Protein AF-A0A2M6Y6A4-F1 (afdb_monomer_lite)

Structure (mmCIF, N/CA/C/O backbone):
data_AF-A0A2M6Y6A4-F1
#
_entry.id   AF-A0A2M6Y6A4-F1
#
loop_
_atom_site.group_PDB
_atom_site.id
_atom_site.type_symbol
_atom_site.label_atom_id
_atom_site.label_alt_id
_atom_site.label_comp_id
_atom_site.label_asym_id
_atom_site.label_entity_id
_atom_site.label_seq_id
_atom_site.pdbx_PDB_ins_code
_atom_site.Cartn_x
_atom_site.Cartn_y
_atom_site.Cartn_z
_atom_site.occupancy
_atom_site.B_iso_or_equiv
_atom_site.auth_seq_id
_atom_site.auth_comp_id
_atom_site.auth_asym_id
_atom_site.auth_atom_id
_atom_site.pdbx_PDB_model_num
ATOM 1 N N . ALA A 1 1 ? 25.634 -27.708 4.429 1.00 62.28 1 ALA A N 1
ATOM 2 C CA . ALA A 1 1 ? 25.127 -28.837 3.617 1.00 62.28 1 ALA A CA 1
ATOM 3 C C . ALA A 1 1 ? 23.958 -28.422 2.715 1.00 62.28 1 ALA A C 1
ATOM 5 O O . ALA A 1 1 ? 24.141 -28.415 1.507 1.00 62.28 1 ALA A O 1
ATOM 6 N N . ALA A 1 2 ? 22.809 -27.994 3.260 1.00 71.75 2 ALA A N 1
ATOM 7 C CA . ALA A 1 2 ? 21.623 -27.633 2.462 1.00 71.75 2 ALA A CA 1
ATOM 8 C C . ALA A 1 2 ? 21.886 -26.564 1.378 1.00 71.75 2 ALA A C 1
ATOM 10 O O . ALA A 1 2 ? 21.541 -26.770 0.220 1.00 71.75 2 ALA A O 1
ATOM 11 N N . GLY A 1 3 ? 22.586 -25.472 1.713 1.00 73.00 3 GLY A N 1
ATOM 12 C CA . GLY A 1 3 ? 22.919 -24.425 0.735 1.00 73.00 3 GLY A CA 1
ATOM 13 C C . GLY A 1 3 ? 23.799 -24.903 -0.431 1.00 73.00 3 GLY A C 1
ATOM 14 O O . GLY A 1 3 ? 23.633 -24.438 -1.552 1.00 73.00 3 GLY A O 1
ATOM 15 N N . PHE A 1 4 ? 24.685 -25.880 -0.199 1.00 80.81 4 PHE A N 1
ATOM 16 C CA . PHE A 1 4 ? 25.521 -26.464 -1.255 1.00 80.81 4 PHE A CA 1
ATOM 17 C C . PHE A 1 4 ? 24.700 -27.346 -2.204 1.00 80.81 4 PHE A C 1
ATOM 19 O O . PHE A 1 4 ? 24.889 -27.274 -3.411 1.00 80.81 4 PHE A O 1
ATOM 26 N N . ILE A 1 5 ? 23.745 -28.120 -1.673 1.00 81.31 5 ILE A N 1
ATOM 27 C CA . ILE A 1 5 ? 22.828 -28.942 -2.480 1.00 81.31 5 ILE A CA 1
ATOM 28 C C . ILE A 1 5 ? 21.935 -28.053 -3.351 1.00 81.31 5 ILE A C 1
ATOM 30 O O . ILE A 1 5 ? 21.757 -28.346 -4.531 1.00 81.31 5 ILE A O 1
ATOM 34 N N . ILE A 1 6 ? 21.414 -26.952 -2.798 1.00 78.88 6 ILE A N 1
ATOM 35 C CA . ILE A 1 6 ? 20.611 -25.985 -3.560 1.00 78.88 6 ILE A CA 1
ATOM 36 C C . ILE A 1 6 ? 21.451 -25.378 -4.683 1.00 78.88 6 ILE A C 1
ATOM 38 O O . ILE A 1 6 ? 21.023 -25.406 -5.833 1.00 78.88 6 ILE A O 1
ATOM 42 N N . LYS A 1 7 ? 22.664 -24.900 -4.376 1.00 80.75 7 LYS A N 1
ATOM 43 C CA . LYS A 1 7 ? 23.569 -24.342 -5.387 1.00 80.75 7 LYS A CA 1
ATOM 44 C C . LYS A 1 7 ? 23.887 -25.358 -6.488 1.00 80.75 7 LYS A C 1
ATOM 46 O O . LYS A 1 7 ? 23.712 -25.052 -7.657 1.00 80.75 7 LYS A O 1
ATOM 51 N N . LEU A 1 8 ? 24.254 -26.586 -6.124 1.00 82.62 8 LEU A N 1
ATOM 52 C CA . LEU A 1 8 ? 24.523 -27.655 -7.088 1.00 82.62 8 LEU A CA 1
ATOM 53 C C . LEU A 1 8 ? 23.290 -27.984 -7.947 1.00 82.62 8 LEU A C 1
ATOM 55 O O . LEU A 1 8 ? 23.421 -28.248 -9.138 1.00 82.62 8 LEU A O 1
ATOM 59 N N . SER A 1 9 ? 22.089 -27.947 -7.367 1.00 74.88 9 SER A N 1
ATOM 60 C CA . SER A 1 9 ? 20.828 -28.194 -8.085 1.00 74.88 9 SER A CA 1
ATOM 61 C C . SER A 1 9 ? 20.468 -27.065 -9.059 1.00 74.88 9 SER A C 1
ATOM 63 O O . SER A 1 9 ? 19.842 -27.323 -10.087 1.00 74.88 9 SER A O 1
ATOM 65 N N . LEU A 1 10 ? 20.862 -25.825 -8.746 1.00 80.00 10 LEU A N 1
ATOM 66 C CA . LEU A 1 10 ? 20.755 -24.673 -9.644 1.00 80.00 10 LEU A CA 1
ATOM 67 C C . LEU A 1 10 ? 21.775 -24.779 -10.782 1.00 80.00 10 LEU A C 1
ATOM 69 O O . LEU A 1 10 ? 21.393 -24.710 -11.948 1.00 80.00 10 LEU A O 1
ATOM 73 N N . ASP A 1 11 ? 23.042 -25.025 -10.444 1.00 82.25 11 ASP A N 1
ATOM 74 C CA . ASP A 1 11 ? 24.153 -25.096 -11.402 1.00 82.25 11 ASP A CA 1
ATOM 75 C C . ASP A 1 11 ? 23.994 -26.279 -12.378 1.00 82.25 11 ASP A C 1
ATOM 77 O O . ASP A 1 11 ? 24.368 -26.190 -13.544 1.00 82.25 11 ASP A O 1
ATOM 81 N N . SER A 1 12 ? 23.390 -27.383 -11.927 1.00 82.19 12 SER A N 1
ATOM 82 C CA . SER A 1 12 ? 23.080 -28.556 -12.762 1.00 82.19 12 SER A CA 1
ATOM 83 C C . SER A 1 12 ? 21.792 -28.423 -13.587 1.00 82.19 12 SER A C 1
ATOM 85 O O . SER A 1 12 ? 21.444 -29.347 -14.323 1.00 82.19 12 SER A O 1
ATOM 87 N N . GLY A 1 13 ? 21.051 -27.316 -13.457 1.00 81.38 13 GLY A N 1
ATOM 88 C CA . GLY A 1 13 ? 19.797 -27.076 -14.182 1.00 81.38 13 GLY A CA 1
ATOM 89 C C . GLY A 1 13 ? 18.608 -27.933 -13.730 1.00 81.38 13 GLY A C 1
ATOM 90 O O . GLY A 1 13 ? 17.523 -27.833 -14.303 1.00 81.38 13 GLY A O 1
ATOM 91 N N . TRP A 1 14 ? 18.766 -28.760 -12.692 1.00 83.94 14 TRP A N 1
ATOM 92 C CA . TRP A 1 14 ? 17.685 -29.588 -12.146 1.00 83.94 14 TRP A CA 1
ATOM 93 C C . TRP A 1 14 ? 16.572 -28.749 -11.518 1.00 83.94 14 TRP A C 1
ATOM 95 O O . TRP A 1 14 ? 15.388 -29.090 -11.622 1.00 83.94 14 TRP A O 1
ATOM 105 N N . LEU A 1 15 ? 16.943 -27.647 -10.870 1.00 84.12 15 LEU A N 1
ATOM 106 C CA . LEU A 1 15 ? 16.008 -26.742 -10.222 1.00 84.12 15 LEU A CA 1
ATOM 107 C C . LEU A 1 15 ? 15.621 -25.613 -11.186 1.00 84.12 15 LEU A C 1
ATOM 109 O O . LEU A 1 15 ? 16.099 -24.488 -11.067 1.00 84.12 15 LEU A O 1
ATOM 113 N N . THR A 1 16 ? 14.765 -25.920 -12.163 1.00 88.62 16 THR A N 1
ATOM 114 C CA . THR A 1 16 ? 14.248 -24.923 -13.116 1.00 88.62 16 THR A CA 1
ATOM 115 C C . THR A 1 16 ? 13.460 -23.812 -12.403 1.00 88.62 16 THR A C 1
ATOM 117 O O . THR A 1 16 ? 12.902 -24.060 -11.331 1.00 88.62 16 THR A O 1
ATOM 120 N N . PRO A 1 17 ? 13.360 -22.598 -12.979 1.00 85.88 17 PRO A N 1
ATOM 121 C CA . PRO A 1 17 ? 12.566 -21.499 -12.421 1.00 85.88 17 PRO A CA 1
ATOM 122 C C . PRO A 1 17 ? 11.147 -21.881 -11.977 1.00 85.88 17 PRO A C 1
ATOM 124 O O . PRO A 1 17 ? 10.710 -21.531 -10.883 1.00 85.88 17 PRO A O 1
ATOM 127 N N . GLU A 1 18 ? 10.451 -22.671 -12.794 1.00 89.62 18 GLU A N 1
ATOM 128 C CA . GLU A 1 18 ? 9.107 -23.184 -12.504 1.00 89.62 18 GLU A CA 1
ATOM 129 C C . GLU A 1 18 ? 9.089 -24.046 -11.237 1.00 89.62 18 GLU A C 1
ATOM 131 O O . GLU A 1 18 ? 8.217 -23.890 -10.382 1.00 89.62 18 GLU A O 1
ATOM 136 N N . ARG A 1 19 ? 10.087 -24.926 -11.078 1.00 89.38 19 ARG A N 1
ATOM 137 C CA . ARG A 1 19 ? 10.233 -25.788 -9.897 1.00 89.38 19 ARG A CA 1
ATOM 138 C C . ARG A 1 19 ? 10.599 -24.982 -8.657 1.00 89.38 19 ARG A C 1
ATOM 140 O O . ARG A 1 19 ? 10.117 -25.311 -7.579 1.00 89.38 19 ARG A O 1
ATOM 147 N N . GLN A 1 20 ? 11.406 -23.928 -8.794 1.00 89.25 20 GLN A N 1
ATOM 148 C CA . GLN A 1 20 ? 11.757 -23.034 -7.683 1.00 89.25 20 GLN A CA 1
ATOM 149 C C . GLN A 1 20 ? 10.513 -22.337 -7.127 1.00 89.25 20 GLN A C 1
ATOM 151 O O . GLN A 1 20 ? 10.246 -22.420 -5.928 1.00 89.25 20 GLN A O 1
ATOM 156 N N . VAL A 1 21 ? 9.720 -21.712 -8.004 1.00 90.38 21 VAL A N 1
ATOM 157 C CA . VAL A 1 21 ? 8.466 -21.050 -7.614 1.00 90.38 21 VAL A CA 1
ATOM 158 C C . VAL A 1 21 ? 7.454 -22.071 -7.093 1.00 90.38 21 VAL A C 1
ATOM 160 O O . VAL A 1 21 ? 6.812 -21.821 -6.077 1.00 90.38 21 VAL A O 1
ATOM 163 N N . GLY A 1 22 ? 7.341 -23.240 -7.730 1.00 91.88 22 GLY A N 1
ATOM 164 C CA . GLY A 1 22 ? 6.447 -24.313 -7.291 1.00 91.88 22 GLY A CA 1
ATOM 165 C C . GLY A 1 22 ? 6.778 -24.829 -5.887 1.00 91.88 22 GLY A C 1
ATOM 166 O O . GLY A 1 22 ? 5.891 -24.912 -5.039 1.00 91.88 22 GLY A O 1
ATOM 167 N N . LEU A 1 23 ? 8.053 -25.108 -5.603 1.00 92.06 23 LEU A N 1
ATOM 168 C CA . LEU A 1 23 ? 8.506 -25.543 -4.277 1.00 92.06 23 LEU A CA 1
ATOM 169 C C . LEU A 1 23 ? 8.322 -24.451 -3.221 1.00 92.06 23 LEU A C 1
ATOM 171 O O . LEU A 1 23 ? 7.898 -24.750 -2.106 1.00 92.06 23 LEU A O 1
ATOM 175 N N . ALA A 1 24 ? 8.594 -23.190 -3.564 1.00 92.44 24 ALA A N 1
ATOM 176 C CA . ALA A 1 24 ? 8.355 -22.067 -2.665 1.00 92.44 24 ALA A CA 1
ATOM 177 C C . ALA A 1 24 ? 6.855 -21.891 -2.365 1.00 92.44 24 ALA A C 1
ATOM 179 O O . ALA A 1 24 ? 6.481 -21.687 -1.211 1.00 92.44 24 ALA A O 1
ATOM 180 N N . ALA A 1 25 ? 5.981 -22.060 -3.360 1.00 94.06 25 ALA A N 1
ATOM 181 C CA . ALA A 1 25 ? 4.536 -22.025 -3.157 1.00 94.06 25 ALA A CA 1
ATOM 182 C C . ALA A 1 25 ? 4.065 -23.182 -2.263 1.00 94.06 25 ALA A C 1
ATOM 184 O O . ALA A 1 25 ? 3.308 -22.957 -1.318 1.00 94.06 25 ALA A O 1
ATOM 185 N N . MET A 1 26 ? 4.559 -24.404 -2.500 1.00 95.31 26 MET A N 1
ATOM 186 C CA . MET A 1 26 ? 4.288 -25.558 -1.635 1.00 95.31 26 MET A CA 1
ATOM 187 C C . MET A 1 26 ? 4.745 -25.307 -0.196 1.00 95.31 26 MET A C 1
ATOM 189 O O . MET A 1 26 ? 4.006 -25.626 0.733 1.00 95.31 26 MET A O 1
ATOM 193 N N . LEU A 1 27 ? 5.917 -24.696 -0.002 1.00 94.69 27 LEU A N 1
ATOM 194 C CA . LEU A 1 27 ? 6.397 -24.287 1.317 1.00 94.69 27 LEU A CA 1
ATOM 195 C C . LEU A 1 27 ? 5.460 -23.252 1.957 1.00 94.69 27 LEU A C 1
ATOM 197 O O . LEU A 1 27 ? 5.105 -23.400 3.123 1.00 94.69 27 LEU A O 1
ATOM 201 N N . GLY A 1 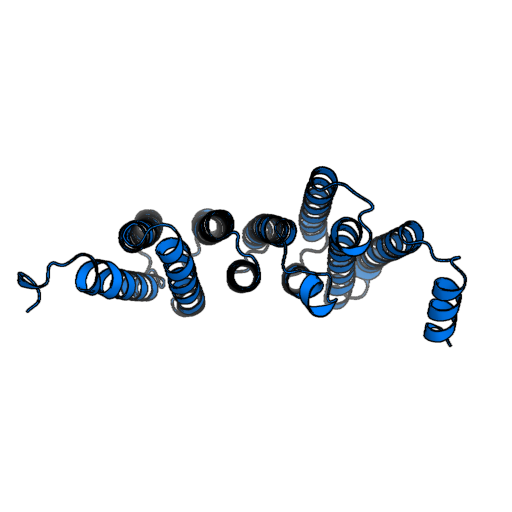28 ? 5.014 -22.244 1.202 1.00 94.06 28 GLY A N 1
ATOM 202 C CA . GLY A 1 28 ? 4.050 -21.247 1.674 1.00 94.06 28 GLY A CA 1
ATOM 203 C C . GLY A 1 28 ? 2.742 -21.881 2.158 1.00 94.06 28 GLY A C 1
ATOM 204 O O . GLY A 1 28 ? 2.289 -21.598 3.268 1.00 94.06 28 GLY A O 1
ATOM 205 N N . PHE A 1 29 ? 2.175 -22.809 1.382 1.00 95.50 29 PHE A N 1
ATOM 206 C CA . PHE A 1 29 ? 0.991 -23.567 1.796 1.00 95.50 29 PHE A CA 1
ATOM 207 C C . PHE A 1 29 ? 1.262 -24.483 2.992 1.00 95.50 29 PHE A C 1
ATOM 209 O O . PHE A 1 29 ? 0.432 -24.552 3.897 1.00 95.50 29 PHE A O 1
ATOM 216 N N . ALA A 1 30 ? 2.419 -25.147 3.039 1.00 94.75 30 ALA A N 1
ATOM 217 C CA . ALA A 1 30 ? 2.802 -25.992 4.166 1.00 94.75 30 ALA A CA 1
ATOM 218 C C . ALA A 1 30 ? 2.899 -25.185 5.470 1.00 94.75 30 ALA A C 1
ATOM 220 O O . ALA A 1 30 ? 2.406 -25.647 6.495 1.00 94.75 30 ALA A O 1
ATOM 221 N N . LEU A 1 31 ? 3.449 -23.966 5.428 1.00 93.50 31 LEU A N 1
ATOM 222 C CA . LEU A 1 31 ? 3.497 -23.057 6.579 1.00 93.50 31 LEU A CA 1
ATOM 223 C C . LEU A 1 31 ? 2.096 -22.636 7.040 1.00 93.50 31 LEU A C 1
ATOM 225 O O . LEU A 1 31 ? 1.832 -22.619 8.241 1.00 93.50 31 LEU A O 1
ATOM 229 N N . ILE A 1 32 ? 1.183 -22.355 6.105 1.00 93.06 32 ILE A N 1
ATOM 230 C CA . ILE A 1 32 ? -0.216 -22.033 6.428 1.00 93.06 32 ILE A CA 1
ATOM 231 C C . ILE A 1 32 ? -0.900 -23.227 7.098 1.00 93.06 32 ILE A C 1
ATOM 233 O O . ILE A 1 32 ? -1.487 -23.074 8.168 1.00 93.06 32 ILE A O 1
ATOM 237 N N . VAL A 1 33 ? -0.810 -24.419 6.502 1.00 92.56 33 VAL A N 1
ATOM 238 C CA . VAL A 1 33 ? -1.444 -25.636 7.033 1.00 92.56 33 VAL A CA 1
ATOM 239 C C . VAL A 1 33 ? -0.858 -26.012 8.393 1.00 92.56 33 VAL A C 1
ATOM 241 O O . VAL A 1 33 ? -1.615 -26.301 9.317 1.00 92.56 33 VAL A O 1
ATOM 244 N N . ALA A 1 34 ? 0.467 -25.960 8.542 1.00 89.94 34 ALA A N 1
ATOM 245 C CA . ALA A 1 34 ? 1.132 -26.212 9.815 1.00 89.94 34 ALA A CA 1
ATOM 246 C C . ALA A 1 34 ? 0.704 -25.192 10.878 1.00 89.94 34 ALA A C 1
ATOM 248 O O . ALA A 1 34 ? 0.367 -25.580 11.992 1.00 89.94 34 ALA A O 1
ATOM 249 N N . GLY A 1 35 ? 0.631 -23.907 10.525 1.00 88.12 35 GLY A N 1
ATOM 250 C CA . GLY A 1 35 ? 0.155 -22.863 11.428 1.00 88.12 35 GLY A CA 1
ATOM 251 C C . GLY A 1 35 ? -1.278 -23.098 11.900 1.00 88.12 35 GLY A C 1
ATOM 252 O O . GLY A 1 35 ? -1.549 -23.009 13.093 1.00 88.12 35 GLY A O 1
ATOM 253 N N . LEU A 1 36 ? -2.179 -23.485 10.991 1.00 87.56 36 LEU A N 1
ATOM 254 C CA . LEU A 1 36 ? -3.559 -23.846 11.336 1.00 87.56 36 LEU A CA 1
ATOM 255 C C . LEU A 1 36 ? -3.634 -25.099 12.225 1.00 87.56 36 LEU A C 1
ATOM 257 O O . LEU A 1 36 ? -4.433 -25.132 13.158 1.00 87.56 36 LEU A O 1
ATOM 261 N N . ALA A 1 37 ? -2.800 -26.111 11.976 1.00 86.75 37 ALA A N 1
ATOM 262 C CA . ALA A 1 37 ? -2.754 -27.326 12.792 1.00 86.75 37 ALA A CA 1
ATOM 263 C C . ALA A 1 37 ? -2.220 -27.066 14.214 1.00 86.75 37 ALA A C 1
ATOM 265 O O . ALA A 1 37 ? -2.663 -27.710 15.165 1.00 86.75 37 ALA A O 1
ATOM 266 N N . LEU A 1 38 ? -1.301 -26.107 14.374 1.00 84.25 38 LEU A N 1
ATOM 267 C CA . LEU A 1 38 ? -0.707 -25.739 15.665 1.00 84.25 38 LEU A CA 1
ATOM 268 C C . LEU A 1 38 ? -1.567 -24.770 16.497 1.00 84.25 38 LEU A C 1
ATOM 270 O O . LEU A 1 38 ? -1.247 -24.538 17.663 1.00 84.25 38 LEU A O 1
ATOM 274 N N . GLN A 1 39 ? -2.684 -24.258 15.961 1.00 75.19 39 GLN A N 1
ATOM 275 C CA . GLN A 1 39 ? -3.566 -23.313 16.669 1.00 75.19 39 GLN A CA 1
ATOM 276 C C . GLN A 1 39 ? -4.087 -23.822 18.017 1.00 75.19 39 GLN A C 1
ATOM 278 O O . GLN A 1 39 ? -4.427 -23.015 18.880 1.00 75.19 39 GLN A O 1
ATOM 283 N N . GLY A 1 40 ? -4.183 -25.143 18.196 1.00 68.69 40 GLY A N 1
ATOM 284 C CA . GLY A 1 40 ? -4.640 -25.749 19.447 1.00 68.69 40 GLY A CA 1
ATOM 285 C C . GLY A 1 40 ? -3.598 -25.767 20.570 1.00 68.69 40 GLY A C 1
ATOM 286 O O . GLY A 1 40 ? -3.979 -25.978 21.717 1.00 68.69 40 GLY A O 1
ATOM 287 N N . ALA A 1 41 ? -2.312 -25.567 20.262 1.00 75.06 41 ALA A N 1
ATOM 288 C CA . ALA A 1 41 ? -1.221 -25.649 21.237 1.00 75.06 41 ALA A CA 1
ATOM 289 C C . ALA A 1 41 ? -0.776 -24.266 21.739 1.00 75.06 41 ALA A C 1
ATOM 291 O O . ALA A 1 41 ? -0.663 -24.065 22.944 1.00 75.06 41 ALA A O 1
ATOM 292 N N . ASP A 1 42 ? -0.557 -23.319 20.822 1.00 71.88 42 ASP A N 1
ATOM 293 C CA . ASP A 1 42 ? -0.159 -21.943 21.135 1.00 71.88 42 ASP A CA 1
ATOM 294 C C . ASP A 1 42 ? -0.698 -21.001 20.053 1.00 71.88 42 ASP A C 1
ATOM 296 O O . ASP A 1 42 ? -0.280 -21.056 18.896 1.00 71.88 42 ASP A O 1
ATOM 300 N N . ARG A 1 43 ? -1.658 -20.147 20.421 1.00 69.00 43 ARG A N 1
ATOM 301 C CA . ARG A 1 43 ? -2.333 -19.239 19.486 1.00 69.00 43 ARG A CA 1
ATOM 302 C C . ARG A 1 43 ? -1.428 -18.135 18.959 1.00 69.00 43 ARG A C 1
ATOM 304 O O . ARG A 1 43 ? -1.546 -17.780 17.786 1.00 69.00 43 ARG A O 1
ATOM 311 N N . GLU A 1 44 ? -0.534 -17.615 19.793 1.00 68.75 44 GLU A N 1
ATOM 312 C CA . GLU A 1 44 ? 0.314 -16.484 19.423 1.00 68.75 44 GLU A CA 1
ATOM 313 C C . GLU A 1 44 ? 1.374 -16.946 18.419 1.00 68.75 44 GLU A C 1
ATOM 315 O O . GLU A 1 44 ? 1.505 -16.377 17.330 1.00 68.75 44 GLU A O 1
ATOM 320 N N . TYR A 1 45 ? 2.038 -18.069 18.712 1.00 68.62 45 TYR A N 1
ATOM 321 C CA . TYR A 1 45 ? 3.015 -18.663 17.796 1.00 68.62 45 TYR A CA 1
ATOM 322 C C . TYR A 1 45 ? 2.368 -19.199 16.509 1.00 68.62 45 TYR A C 1
ATOM 324 O O . TYR A 1 45 ? 2.930 -19.067 15.415 1.00 68.62 45 TYR A O 1
ATOM 332 N N . ALA A 1 46 ? 1.153 -19.746 16.610 1.00 72.19 46 ALA A N 1
ATOM 333 C CA . ALA A 1 46 ? 0.392 -20.226 15.460 1.00 72.19 46 ALA A CA 1
ATOM 334 C C . ALA A 1 46 ? -0.038 -19.110 14.496 1.00 72.19 46 ALA A C 1
ATOM 336 O O . ALA A 1 46 ? -0.333 -19.409 13.341 1.00 72.19 46 ALA A O 1
ATOM 337 N N . GLY A 1 47 ? -0.055 -17.840 14.918 1.00 78.19 47 GLY A N 1
ATOM 338 C CA . GLY A 1 47 ? -0.352 -16.702 14.042 1.00 78.19 47 GLY A CA 1
ATOM 339 C C . GLY A 1 47 ? 0.794 -16.335 13.090 1.00 78.19 47 GLY A C 1
ATOM 340 O O . GLY A 1 47 ? 0.544 -15.900 11.963 1.00 78.19 47 GLY A O 1
ATOM 341 N N . PHE A 1 48 ? 2.050 -16.558 13.489 1.00 87.50 48 PHE A N 1
ATOM 342 C CA . PHE A 1 48 ? 3.217 -16.183 12.680 1.00 87.50 48 PHE A CA 1
ATOM 343 C C . PHE A 1 48 ? 3.442 -17.106 11.479 1.00 87.50 48 PHE A C 1
ATOM 345 O O . PHE A 1 48 ? 3.845 -16.639 10.414 1.00 87.50 48 PHE A O 1
ATOM 352 N N . LEU A 1 49 ? 3.169 -18.407 11.617 1.00 90.38 49 LEU A N 1
ATOM 353 C CA . LEU A 1 49 ? 3.380 -19.383 10.538 1.00 90.38 49 LEU A CA 1
ATOM 354 C C . LEU A 1 49 ? 2.514 -19.095 9.295 1.00 90.38 49 LEU A C 1
ATOM 356 O O . LEU A 1 49 ? 3.061 -19.016 8.193 1.00 90.38 49 LEU A O 1
ATOM 360 N N . PRO A 1 50 ? 1.193 -18.865 9.427 1.00 91.88 50 PRO A N 1
ATOM 361 C CA . PRO A 1 50 ? 0.348 -18.477 8.306 1.00 91.88 50 PRO A CA 1
ATOM 362 C C . PRO A 1 50 ? 0.731 -17.116 7.727 1.00 91.88 50 PRO A C 1
ATOM 364 O O . PRO A 1 50 ? 0.682 -16.953 6.509 1.00 91.88 50 PRO A O 1
ATOM 367 N N . ALA A 1 51 ? 1.158 -16.155 8.558 1.00 92.31 51 ALA A N 1
ATOM 368 C CA . ALA A 1 51 ? 1.651 -14.867 8.068 1.00 92.31 51 ALA A CA 1
ATOM 369 C C . ALA A 1 51 ? 2.901 -15.051 7.195 1.00 92.31 51 ALA A C 1
ATOM 371 O O . ALA A 1 51 ? 2.952 -14.536 6.077 1.00 92.31 51 ALA A O 1
ATOM 372 N N . ALA A 1 52 ? 3.868 -15.852 7.653 1.00 92.88 52 ALA A N 1
ATOM 373 C CA . ALA A 1 52 ? 5.053 -16.217 6.880 1.00 92.88 52 ALA A CA 1
ATOM 374 C C . ALA A 1 52 ? 4.682 -16.919 5.567 1.00 92.88 52 ALA A C 1
ATOM 376 O O . ALA A 1 52 ? 5.221 -16.581 4.513 1.00 92.88 52 ALA A O 1
ATOM 377 N N . GLY A 1 53 ? 3.716 -17.839 5.601 1.00 93.56 53 GLY A N 1
ATOM 378 C CA . GLY A 1 53 ? 3.213 -18.497 4.399 1.00 93.56 53 GLY A CA 1
ATOM 379 C C . GLY A 1 53 ? 2.617 -17.520 3.380 1.00 93.56 53 GLY A C 1
ATOM 380 O O . GLY A 1 53 ? 2.946 -17.605 2.199 1.00 93.56 53 GLY A O 1
ATOM 381 N N . ILE A 1 54 ? 1.820 -16.539 3.820 1.00 95.19 54 ILE A N 1
ATOM 382 C CA . ILE A 1 54 ? 1.280 -15.482 2.945 1.00 95.19 54 ILE A CA 1
ATOM 383 C C . ILE A 1 54 ? 2.393 -14.624 2.335 1.00 95.19 54 ILE A C 1
ATOM 385 O O . ILE A 1 54 ? 2.361 -14.353 1.134 1.00 95.19 54 ILE A O 1
ATOM 389 N N . ILE A 1 55 ? 3.403 -14.245 3.124 1.00 95.00 55 ILE A N 1
ATOM 390 C CA . ILE A 1 55 ? 4.565 -13.489 2.630 1.00 95.00 55 ILE A CA 1
ATOM 391 C C . ILE A 1 55 ? 5.288 -14.280 1.530 1.00 95.00 55 ILE A C 1
ATOM 393 O O . ILE A 1 55 ? 5.616 -13.724 0.481 1.00 95.00 55 ILE A O 1
ATOM 397 N N . VAL A 1 56 ? 5.486 -15.586 1.733 1.00 94.69 56 VAL A N 1
ATOM 398 C CA . VAL A 1 56 ? 6.102 -16.471 0.734 1.00 94.69 56 VAL A CA 1
ATOM 399 C C . VAL A 1 56 ? 5.245 -16.563 -0.529 1.00 94.69 56 VAL A C 1
ATOM 401 O O . VAL A 1 56 ? 5.791 -16.475 -1.626 1.00 94.69 56 VAL A O 1
ATOM 404 N N . LEU A 1 57 ? 3.920 -16.687 -0.414 1.00 95.31 57 LEU A N 1
ATOM 405 C CA . LEU A 1 57 ? 3.029 -16.738 -1.579 1.00 95.31 57 LEU A CA 1
ATOM 406 C C . LEU A 1 57 ? 3.054 -15.434 -2.391 1.00 95.31 57 LEU A C 1
ATOM 408 O O . LEU A 1 57 ? 3.116 -15.485 -3.622 1.00 95.31 57 LEU A O 1
ATOM 412 N N . TYR A 1 58 ? 3.085 -14.272 -1.732 1.00 94.19 58 TYR A N 1
ATOM 413 C CA . TYR A 1 58 ? 3.285 -13.000 -2.428 1.00 94.19 58 TYR A CA 1
ATOM 414 C C . TYR A 1 58 ? 4.656 -12.920 -3.102 1.00 94.19 58 TYR A C 1
ATOM 416 O O . TYR A 1 58 ? 4.740 -12.526 -4.266 1.00 94.19 58 TYR A O 1
ATOM 424 N N . ALA A 1 59 ? 5.723 -13.346 -2.418 1.00 92.56 59 ALA A N 1
ATOM 425 C CA . ALA A 1 59 ? 7.060 -13.400 -3.004 1.00 92.56 59 ALA A CA 1
ATOM 426 C C . ALA A 1 59 ? 7.119 -14.343 -4.218 1.00 92.56 59 ALA A C 1
ATOM 428 O O . ALA A 1 59 ? 7.790 -14.026 -5.200 1.00 92.56 59 ALA A O 1
ATOM 429 N N . CYS A 1 60 ? 6.381 -15.458 -4.197 1.00 93.06 60 CYS A N 1
ATOM 430 C CA . CYS A 1 60 ? 6.241 -16.364 -5.338 1.00 93.06 60 CYS A CA 1
ATOM 431 C C . CYS A 1 60 ? 5.573 -15.671 -6.528 1.00 93.06 60 CYS A C 1
ATOM 433 O O . CYS A 1 60 ? 6.122 -15.710 -7.627 1.00 93.06 60 CYS A O 1
ATOM 435 N N . ALA A 1 61 ? 4.436 -14.999 -6.315 1.00 92.69 61 ALA A N 1
ATOM 436 C CA . ALA A 1 61 ? 3.740 -14.258 -7.370 1.00 92.69 61 ALA A CA 1
ATOM 437 C C . ALA A 1 61 ? 4.635 -13.169 -7.981 1.00 92.69 61 ALA A C 1
ATOM 439 O O . ALA A 1 61 ? 4.721 -13.024 -9.203 1.00 92.69 61 ALA A O 1
ATOM 440 N N . PHE A 1 62 ? 5.358 -12.450 -7.122 1.00 90.50 62 PHE A N 1
ATOM 441 C CA . PHE A 1 62 ? 6.274 -11.398 -7.532 1.00 90.50 62 PHE A CA 1
ATOM 442 C C . PHE A 1 62 ? 7.452 -11.955 -8.341 1.00 90.50 62 PHE A C 1
ATOM 444 O O . PHE A 1 62 ? 7.738 -11.472 -9.435 1.00 90.50 62 PHE A O 1
ATOM 451 N N . SER A 1 63 ? 8.101 -13.010 -7.844 1.00 89.25 63 SER A N 1
ATOM 452 C CA . SER A 1 63 ? 9.265 -13.634 -8.488 1.00 89.25 63 SER A CA 1
ATOM 453 C C . SER A 1 63 ? 8.895 -14.304 -9.811 1.00 89.25 63 SER A C 1
ATOM 455 O O . SER A 1 63 ? 9.638 -14.186 -10.787 1.00 89.25 63 SER A O 1
ATOM 457 N N . ALA A 1 64 ? 7.730 -14.959 -9.870 1.00 91.62 64 ALA A N 1
ATOM 458 C CA . ALA A 1 64 ? 7.217 -15.599 -11.077 1.00 91.62 64 ALA A CA 1
ATOM 459 C C . ALA A 1 64 ? 7.079 -14.602 -12.232 1.00 91.62 64 ALA A C 1
ATOM 461 O O . ALA A 1 64 ? 7.475 -14.912 -13.352 1.00 91.62 64 ALA A O 1
ATOM 462 N N . HIS A 1 65 ? 6.570 -13.399 -11.963 1.00 92.62 65 HIS A N 1
ATOM 463 C CA . HIS A 1 65 ? 6.433 -12.368 -12.987 1.00 92.62 65 HIS A CA 1
ATOM 464 C C . HIS A 1 65 ? 7.743 -11.610 -13.249 1.00 92.62 65 HIS A C 1
ATOM 466 O O . HIS A 1 65 ? 8.107 -11.389 -14.400 1.00 92.62 65 HIS A O 1
ATOM 472 N N . ARG A 1 66 ? 8.458 -11.195 -12.196 1.00 90.19 66 ARG A N 1
ATOM 473 C CA . ARG A 1 66 ? 9.541 -10.200 -12.302 1.00 90.19 66 ARG A CA 1
ATOM 474 C C . ARG A 1 66 ? 10.930 -10.777 -12.508 1.00 90.19 66 ARG A C 1
ATOM 476 O O . ARG A 1 66 ? 11.731 -10.158 -13.198 1.00 90.19 66 ARG A O 1
ATOM 483 N N . ILE A 1 67 ? 11.223 -11.917 -11.893 1.00 87.88 67 ILE A N 1
ATOM 484 C CA . ILE A 1 67 ? 12.548 -12.540 -11.979 1.00 87.88 67 ILE A CA 1
ATOM 485 C C . ILE A 1 67 ? 12.568 -13.556 -13.111 1.00 87.88 67 ILE A C 1
ATOM 487 O O . ILE A 1 67 ? 13.453 -13.523 -13.959 1.00 87.88 67 ILE A O 1
ATOM 491 N N . TYR A 1 68 ? 11.565 -14.429 -13.151 1.00 86.62 68 TYR A N 1
ATOM 492 C CA . TYR A 1 68 ? 11.560 -15.553 -14.080 1.00 86.62 68 TYR A CA 1
ATOM 493 C C . TYR A 1 68 ? 10.690 -15.338 -15.322 1.00 86.62 68 TYR A C 1
ATOM 495 O O . TYR A 1 68 ? 10.758 -16.150 -16.237 1.00 86.62 68 TYR A O 1
ATOM 503 N N . SER A 1 69 ? 9.889 -14.264 -15.377 1.00 88.75 69 SER A N 1
ATOM 504 C CA . SER A 1 69 ? 8.970 -13.966 -16.493 1.00 88.75 69 SER A CA 1
ATOM 505 C C . SER A 1 69 ? 8.062 -15.145 -16.891 1.00 88.75 69 SER A C 1
ATOM 507 O O . SER A 1 69 ? 7.695 -15.290 -18.053 1.00 88.75 69 SER A O 1
ATOM 509 N N . LEU A 1 70 ? 7.697 -15.995 -15.925 1.00 88.75 70 LEU A N 1
ATOM 510 C CA . LEU A 1 70 ? 6.900 -17.212 -16.128 1.00 88.75 70 LEU A CA 1
ATOM 511 C C . LEU A 1 70 ? 5.427 -16.910 -16.397 1.00 88.75 70 LEU A C 1
ATOM 513 O O . LEU A 1 70 ? 4.743 -17.685 -17.059 1.00 88.75 70 LEU A O 1
ATOM 517 N N . ILE A 1 71 ? 4.927 -15.806 -15.841 1.00 93.00 71 ILE A N 1
ATOM 518 C CA . ILE A 1 71 ? 3.520 -15.417 -15.933 1.00 93.00 71 ILE A CA 1
ATOM 519 C C . ILE A 1 71 ? 3.382 -13.996 -16.487 1.00 93.00 71 ILE A C 1
ATOM 521 O O . ILE A 1 71 ? 4.190 -13.120 -16.148 1.00 93.00 71 ILE A O 1
ATOM 525 N N . PRO A 1 72 ? 2.349 -13.732 -17.308 1.00 93.81 72 PRO A N 1
ATOM 526 C CA . PRO A 1 72 ? 2.058 -12.386 -17.777 1.00 93.81 72 PRO A CA 1
ATOM 527 C C . PRO A 1 72 ? 1.537 -11.506 -16.633 1.00 93.81 72 PRO A C 1
ATOM 529 O O . PRO A 1 72 ? 1.135 -11.988 -15.571 1.00 93.81 72 PRO A O 1
ATOM 532 N N . PHE A 1 73 ? 1.526 -10.196 -16.875 1.00 90.56 73 PHE A N 1
ATOM 533 C CA . PHE A 1 73 ? 1.117 -9.182 -15.901 1.00 90.56 73 PHE A CA 1
ATOM 534 C C . PHE A 1 73 ? -0.291 -9.428 -15.331 1.00 90.56 73 PHE A C 1
ATOM 536 O O . PHE A 1 73 ? -0.484 -9.376 -14.118 1.00 90.56 73 PHE A O 1
ATOM 543 N N . GLU A 1 74 ? -1.262 -9.754 -16.188 1.00 93.50 74 GLU A N 1
ATOM 544 C CA . GLU A 1 74 ? -2.658 -9.996 -15.792 1.00 93.50 74 GLU A CA 1
ATOM 545 C C . GLU A 1 74 ? -2.779 -11.179 -14.823 1.00 93.50 74 GLU A C 1
ATOM 547 O O . GLU A 1 74 ? -3.406 -11.072 -13.767 1.00 93.50 74 GLU A O 1
ATOM 552 N N . SER A 1 75 ? -2.099 -12.287 -15.130 1.00 93.69 75 SER A N 1
ATOM 553 C CA . SER A 1 75 ? -2.061 -13.464 -14.262 1.00 93.69 75 SER A CA 1
ATOM 554 C C . SER A 1 75 ? -1.385 -13.155 -12.928 1.00 93.69 75 SER A C 1
ATOM 556 O O . SER A 1 75 ? -1.865 -13.604 -11.888 1.00 93.69 75 SER A O 1
ATOM 558 N N . ALA A 1 76 ? -0.319 -12.351 -12.925 1.00 93.12 76 ALA A N 1
ATOM 559 C CA . ALA A 1 76 ? 0.361 -11.948 -11.696 1.00 93.12 76 ALA A CA 1
ATOM 560 C C . ALA A 1 76 ? -0.553 -11.116 -10.783 1.00 93.12 76 ALA A C 1
ATOM 562 O O . ALA A 1 76 ? -0.650 -11.400 -9.590 1.00 93.12 76 ALA A O 1
ATOM 563 N N . VAL A 1 77 ? -1.282 -10.148 -11.348 1.00 92.88 77 VAL A N 1
ATOM 564 C CA . VAL A 1 77 ? -2.290 -9.359 -10.622 1.00 92.88 77 VAL A CA 1
ATOM 565 C C . VAL A 1 77 ? -3.387 -10.265 -10.062 1.00 92.88 77 VAL A C 1
ATOM 567 O O . VAL A 1 77 ? -3.718 -10.165 -8.881 1.00 92.88 77 VAL A O 1
ATOM 570 N N . SER A 1 78 ? -3.902 -11.201 -10.866 1.00 94.50 78 SER A N 1
ATOM 571 C CA . SER A 1 78 ? -4.929 -12.144 -10.408 1.00 94.50 78 SER A CA 1
ATOM 572 C C . SER A 1 78 ? -4.445 -13.005 -9.234 1.00 94.50 78 SER A C 1
ATOM 574 O O . SER A 1 78 ? -5.177 -13.196 -8.264 1.00 94.50 78 SER A O 1
ATOM 576 N N . LEU A 1 79 ? -3.187 -13.453 -9.268 1.00 94.25 79 LEU A N 1
ATOM 577 C CA . LEU A 1 79 ? -2.595 -14.263 -8.212 1.00 94.25 79 LEU A CA 1
ATOM 578 C C . LEU A 1 79 ? -2.416 -13.458 -6.920 1.00 94.25 79 LEU A C 1
ATOM 580 O O . LEU A 1 79 ? -2.741 -13.957 -5.847 1.00 94.25 79 LEU A O 1
ATOM 584 N N . VAL A 1 80 ? -1.972 -12.203 -7.015 1.00 95.00 80 VAL A N 1
ATOM 585 C CA . VAL A 1 80 ? -1.888 -11.288 -5.863 1.00 95.00 80 VAL A CA 1
ATOM 586 C C . VAL A 1 80 ? -3.272 -11.083 -5.246 1.00 95.00 80 VAL A C 1
ATOM 588 O O . VAL A 1 80 ? -3.403 -11.219 -4.033 1.00 95.00 80 VAL A O 1
ATOM 591 N N . CYS A 1 81 ? -4.316 -10.868 -6.054 1.00 94.12 81 CYS A N 1
ATOM 592 C CA . CYS A 1 81 ? -5.696 -10.779 -5.566 1.00 94.12 81 CYS A CA 1
ATOM 593 C C . CYS A 1 81 ? -6.153 -12.061 -4.850 1.00 94.12 81 CYS A C 1
ATOM 595 O O . CYS A 1 81 ? -6.783 -11.981 -3.794 1.00 94.12 81 CYS A O 1
ATOM 597 N N . LEU A 1 82 ? -5.826 -13.242 -5.388 1.00 95.56 82 LEU A N 1
ATOM 598 C CA . LEU A 1 82 ? -6.144 -14.524 -4.749 1.00 95.56 82 LEU A CA 1
ATOM 599 C C . LEU A 1 82 ? -5.422 -14.681 -3.406 1.00 95.56 82 LEU A C 1
ATOM 601 O O . LEU A 1 82 ? -6.044 -15.088 -2.425 1.00 95.56 82 LEU A O 1
ATOM 605 N N . VAL A 1 83 ? -4.139 -14.314 -3.333 1.00 95.44 83 VAL A N 1
ATOM 606 C CA . VAL A 1 83 ? -3.363 -14.344 -2.083 1.00 95.44 83 VAL A CA 1
ATOM 607 C C . VAL A 1 83 ? -3.905 -13.321 -1.079 1.00 95.44 83 VAL A C 1
ATOM 609 O O . VAL A 1 83 ? -4.026 -13.639 0.102 1.00 95.44 83 VAL A O 1
ATOM 612 N N . SER A 1 84 ? -4.318 -12.132 -1.525 1.00 93.81 84 SER A N 1
ATOM 613 C CA . SER A 1 84 ? -5.006 -11.146 -0.682 1.00 93.81 84 SER A CA 1
ATOM 614 C C . SER A 1 84 ? -6.325 -11.687 -0.129 1.00 93.81 84 SER A C 1
ATOM 616 O O . SER A 1 84 ? -6.573 -11.580 1.071 1.00 93.81 84 SER A O 1
ATOM 618 N N . GLY A 1 85 ? -7.143 -12.329 -0.967 1.00 93.75 85 GLY A N 1
ATOM 619 C CA . GLY A 1 85 ? -8.377 -12.989 -0.539 1.00 93.75 85 GLY A CA 1
ATOM 620 C C . GLY A 1 85 ? -8.121 -14.118 0.462 1.00 93.75 85 GLY A C 1
ATOM 621 O O . GLY A 1 85 ? -8.812 -14.212 1.477 1.00 93.75 85 GLY A O 1
ATOM 622 N N . LEU A 1 86 ? -7.083 -14.927 0.233 1.00 94.06 86 LEU A N 1
ATOM 623 C CA . LEU A 1 86 ? -6.649 -15.966 1.167 1.00 94.06 86 LEU A CA 1
ATOM 624 C C . LEU A 1 86 ? -6.177 -15.368 2.498 1.00 94.06 86 LEU A C 1
ATOM 626 O O . LEU A 1 86 ? -6.530 -15.888 3.552 1.00 94.06 86 LEU A O 1
ATOM 630 N N . CYS A 1 87 ? -5.432 -14.261 2.463 1.00 92.94 87 CYS A N 1
ATOM 631 C CA . CYS A 1 87 ? -4.969 -13.552 3.654 1.00 92.94 87 CYS A CA 1
ATOM 632 C C . CYS A 1 87 ? -6.150 -13.067 4.511 1.00 92.94 87 CYS A C 1
ATOM 634 O O . CYS A 1 87 ? -6.171 -13.291 5.726 1.00 92.94 87 CYS A O 1
ATOM 636 N N . ILE A 1 88 ? -7.156 -12.474 3.860 1.00 91.31 88 ILE A N 1
ATOM 637 C CA . ILE A 1 88 ? -8.415 -12.034 4.473 1.00 91.31 88 ILE A CA 1
ATOM 638 C C . ILE A 1 88 ? -9.179 -13.231 5.062 1.00 91.31 88 ILE A C 1
ATOM 640 O O . ILE A 1 88 ? -9.650 -13.177 6.198 1.00 91.31 88 ILE A O 1
ATOM 644 N N . TRP A 1 89 ? -9.284 -14.338 4.322 1.00 91.88 89 TRP A N 1
ATOM 645 C CA . TRP A 1 89 ? -9.967 -15.545 4.789 1.00 91.88 89 TRP A CA 1
ATOM 646 C C . TRP A 1 89 ? -9.261 -16.189 5.989 1.00 91.88 89 TRP A C 1
ATOM 648 O O . TRP A 1 89 ? -9.920 -16.522 6.976 1.00 91.88 89 TRP A O 1
ATOM 658 N N . LEU A 1 90 ? -7.932 -16.315 5.955 1.00 90.00 90 LEU A N 1
ATOM 659 C CA . LEU A 1 90 ? -7.138 -16.857 7.062 1.00 90.00 90 LEU A CA 1
ATOM 660 C C . LEU A 1 90 ? -7.306 -16.032 8.334 1.00 90.00 90 LEU A C 1
ATOM 662 O O . LEU A 1 90 ? -7.422 -16.605 9.418 1.00 90.00 90 LEU A O 1
ATOM 666 N N . TYR A 1 91 ? -7.413 -14.707 8.206 1.00 86.81 91 TYR A N 1
ATOM 667 C CA . TYR A 1 91 ? -7.694 -13.851 9.352 1.00 86.81 91 TYR A CA 1
ATOM 668 C C . TYR A 1 91 ? -8.989 -14.262 10.076 1.00 86.81 91 TYR A C 1
ATOM 670 O O . TYR A 1 91 ? -9.002 -14.364 11.303 1.00 86.81 91 TYR A O 1
ATOM 678 N N . THR A 1 92 ? -10.056 -14.604 9.339 1.00 85.12 92 THR A N 1
ATOM 679 C CA . THR A 1 92 ? -11.333 -15.031 9.949 1.00 85.12 92 THR A CA 1
ATOM 680 C C . THR A 1 92 ? -11.221 -16.311 10.785 1.00 85.12 92 THR A C 1
ATOM 682 O O . THR A 1 92 ? -12.057 -16.536 11.668 1.00 85.12 92 THR A O 1
ATOM 685 N N . ARG A 1 93 ? -10.191 -17.131 10.521 1.00 85.19 93 ARG A N 1
ATOM 686 C CA . ARG A 1 93 ? -9.894 -18.388 11.219 1.00 85.19 93 ARG A CA 1
ATOM 687 C C . ARG A 1 93 ? -8.941 -18.200 12.396 1.00 85.19 93 ARG A C 1
ATOM 689 O O . ARG A 1 93 ? -9.201 -18.765 13.449 1.00 85.19 93 ARG A O 1
ATOM 696 N N . ILE A 1 94 ? -7.864 -17.433 12.214 1.00 82.38 94 ILE A N 1
ATOM 697 C CA . ILE A 1 94 ? -6.829 -17.226 13.240 1.00 82.38 94 ILE A CA 1
ATOM 698 C C . ILE A 1 94 ? -7.335 -16.269 14.326 1.00 82.38 94 ILE A C 1
ATOM 700 O O . ILE A 1 94 ? -7.237 -16.593 15.503 1.00 82.38 94 ILE A O 1
ATOM 704 N N . ARG A 1 95 ? -7.935 -15.134 13.929 1.00 78.56 95 ARG A N 1
ATOM 705 C CA . ARG A 1 95 ? -8.439 -14.072 14.824 1.00 78.56 95 ARG A CA 1
ATOM 706 C C . ARG A 1 95 ? -7.417 -13.542 15.842 1.00 78.56 95 ARG A C 1
ATOM 708 O O . ARG A 1 95 ? -7.809 -13.118 16.921 1.00 78.56 95 ARG A O 1
ATOM 715 N N . GLU A 1 96 ? -6.139 -13.527 15.474 1.00 82.00 96 GLU A N 1
ATOM 716 C CA . GLU A 1 96 ? -5.059 -12.938 16.276 1.00 82.00 96 GLU A CA 1
ATOM 717 C C . GLU A 1 96 ? -4.527 -11.663 15.615 1.00 82.00 96 GLU A C 1
ATOM 719 O O . GLU A 1 96 ? -4.356 -11.608 14.391 1.00 82.00 96 GLU A O 1
ATOM 724 N N . ASP A 1 97 ? -4.228 -10.649 16.426 1.00 78.50 97 ASP A N 1
ATOM 725 C CA . ASP A 1 97 ? -3.879 -9.300 15.958 1.00 78.50 97 ASP A CA 1
ATOM 726 C C . ASP A 1 97 ? -2.457 -9.198 15.386 1.00 78.50 97 ASP A C 1
ATOM 728 O O . ASP A 1 97 ? -2.174 -8.326 14.558 1.00 78.50 97 ASP A O 1
ATOM 732 N N . LEU A 1 98 ? -1.559 -10.110 15.774 1.00 84.44 98 LEU A N 1
ATOM 733 C CA . LEU A 1 98 ? -0.173 -10.140 15.289 1.00 84.44 98 LEU A CA 1
ATOM 734 C C . LEU A 1 98 ? -0.047 -10.699 13.864 1.00 84.44 98 LEU A C 1
ATOM 736 O O . LEU A 1 98 ? 0.829 -10.268 13.108 1.00 84.44 98 LEU A O 1
ATOM 740 N N . TYR A 1 99 ? -0.938 -11.611 13.459 1.00 89.31 99 TYR A N 1
ATOM 741 C CA . TYR A 1 99 ? -0.962 -12.183 12.106 1.00 89.31 99 TYR A CA 1
ATOM 742 C C . TYR A 1 99 ? -1.040 -11.112 10.998 1.00 89.31 99 TYR A C 1
ATOM 744 O O . TYR A 1 99 ? -0.175 -11.092 10.121 1.00 89.31 99 TYR A O 1
ATOM 752 N N . PRO A 1 100 ? -2.023 -10.191 10.992 1.00 89.69 100 PRO A N 1
ATOM 753 C CA . PRO A 1 100 ? -2.165 -9.257 9.884 1.00 89.69 100 PRO A CA 1
ATOM 754 C C . PRO A 1 100 ? -1.074 -8.180 9.876 1.00 89.69 100 PRO A C 1
ATOM 756 O O . PRO A 1 100 ? -0.688 -7.726 8.801 1.00 89.69 100 PRO A O 1
ATOM 759 N N . VAL A 1 101 ? -0.535 -7.797 11.040 1.00 90.75 101 VAL A N 1
ATOM 760 C CA . VAL A 1 101 ? 0.577 -6.834 11.131 1.00 90.75 101 VAL A CA 1
ATOM 761 C C . VAL A 1 101 ? 1.848 -7.432 10.535 1.00 90.75 101 VAL A C 1
ATOM 763 O O . VAL A 1 101 ? 2.500 -6.801 9.703 1.00 90.75 101 VAL A O 1
ATOM 766 N N . THR A 1 102 ? 2.178 -8.667 10.907 1.00 91.94 102 THR A N 1
ATOM 767 C CA . THR A 1 102 ? 3.357 -9.368 10.377 1.00 91.94 102 THR A CA 1
ATOM 768 C C . THR A 1 102 ? 3.219 -9.649 8.885 1.00 91.94 102 THR A C 1
ATOM 770 O O . THR A 1 102 ? 4.152 -9.376 8.126 1.00 91.94 102 THR A O 1
ATOM 773 N N . ALA A 1 103 ? 2.036 -10.088 8.444 1.00 93.25 103 ALA A N 1
ATOM 774 C CA . ALA A 1 103 ? 1.732 -10.260 7.030 1.00 93.25 103 ALA A CA 1
ATOM 775 C C . ALA A 1 103 ? 1.873 -8.940 6.254 1.00 93.25 103 ALA A C 1
ATOM 777 O O . ALA A 1 103 ? 2.471 -8.944 5.179 1.00 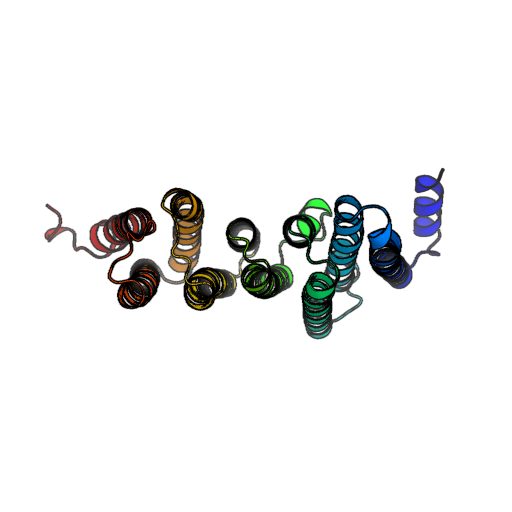93.25 103 ALA A O 1
ATOM 778 N N . ALA A 1 104 ? 1.395 -7.810 6.789 1.00 93.19 104 ALA A N 1
ATOM 779 C CA . ALA A 1 104 ? 1.540 -6.502 6.151 1.00 93.19 104 ALA A CA 1
ATOM 780 C C . ALA A 1 104 ? 3.008 -6.108 5.985 1.00 93.19 104 ALA A C 1
ATOM 782 O O . ALA A 1 104 ? 3.457 -5.880 4.861 1.00 93.19 104 ALA A O 1
ATOM 783 N N . VAL A 1 105 ? 3.773 -6.102 7.078 1.00 94.19 105 VAL A N 1
ATOM 784 C CA . VAL A 1 105 ? 5.195 -5.726 7.057 1.00 94.19 105 VAL A CA 1
ATOM 785 C C . VAL A 1 105 ? 5.972 -6.586 6.061 1.00 94.19 105 VAL A C 1
ATOM 787 O O . VAL A 1 105 ? 6.682 -6.053 5.207 1.00 94.19 105 VAL A O 1
ATOM 790 N N . GLY A 1 106 ? 5.792 -7.907 6.107 1.00 91.56 106 GLY A N 1
ATOM 791 C CA . GLY A 1 106 ? 6.489 -8.810 5.198 1.00 91.56 106 GLY A CA 1
ATOM 792 C C . GLY A 1 106 ? 6.033 -8.700 3.742 1.00 91.56 106 GLY A C 1
ATOM 793 O O . GLY A 1 106 ? 6.864 -8.816 2.847 1.00 91.56 106 GLY A O 1
ATOM 794 N N . SER A 1 107 ? 4.753 -8.424 3.476 1.00 93.00 107 SER A N 1
ATOM 795 C CA . SER A 1 107 ? 4.247 -8.299 2.099 1.00 93.00 107 SER A CA 1
ATOM 796 C C . SER A 1 107 ? 4.789 -7.048 1.405 1.00 93.00 107 SER A C 1
ATOM 798 O O . SER A 1 107 ? 5.127 -7.109 0.225 1.00 93.00 107 SER A O 1
ATOM 800 N N . TYR A 1 108 ? 4.920 -5.926 2.118 1.00 93.25 108 TYR A N 1
ATOM 801 C CA . TYR A 1 108 ? 5.494 -4.704 1.544 1.00 93.25 108 TYR A CA 1
ATOM 802 C C . TYR A 1 108 ? 7.020 -4.750 1.466 1.00 93.25 108 TYR A C 1
ATOM 804 O O . TYR A 1 108 ? 7.585 -4.397 0.433 1.00 93.25 108 TYR A O 1
ATOM 812 N N . LEU A 1 109 ? 7.697 -5.189 2.532 1.00 92.81 109 LEU A N 1
ATOM 813 C CA . LEU A 1 109 ? 9.162 -5.196 2.569 1.00 92.81 109 LEU A CA 1
ATOM 814 C C . LEU A 1 109 ? 9.772 -6.377 1.808 1.00 92.81 109 LEU A C 1
ATOM 816 O O . LEU A 1 109 ? 10.891 -6.262 1.312 1.00 92.81 109 LEU A O 1
ATOM 820 N N . GLY A 1 110 ? 9.047 -7.490 1.680 1.00 87.62 110 GLY A N 1
ATOM 821 C CA . GLY A 1 110 ? 9.514 -8.730 1.057 1.00 87.62 110 GLY A CA 1
ATOM 822 C C . GLY A 1 110 ? 10.147 -8.522 -0.319 1.00 87.62 110 GLY A C 1
ATOM 823 O O . GLY A 1 110 ? 11.312 -8.883 -0.485 1.00 87.62 110 GLY A O 1
ATOM 824 N N . PRO A 1 111 ? 9.463 -7.882 -1.289 1.00 87.25 111 PRO A N 1
ATOM 825 C CA . PRO A 1 111 ? 10.034 -7.643 -2.613 1.00 87.25 111 PRO A CA 1
ATOM 826 C C . PRO A 1 111 ? 11.326 -6.816 -2.613 1.00 87.25 111 PRO A C 1
ATOM 828 O O . PRO A 1 111 ? 12.184 -7.033 -3.468 1.00 87.25 111 PRO A O 1
ATOM 831 N N . VAL A 1 112 ? 11.483 -5.884 -1.668 1.00 88.25 112 VAL A N 1
ATOM 832 C CA . VAL A 1 112 ? 12.691 -5.052 -1.549 1.00 88.25 112 VAL A CA 1
ATOM 833 C C . VAL A 1 112 ? 13.826 -5.815 -0.877 1.00 88.25 112 VAL A C 1
ATOM 835 O O . VAL A 1 112 ? 14.929 -5.840 -1.414 1.00 88.25 112 VAL A O 1
ATOM 838 N N . ILE A 1 113 ? 13.557 -6.480 0.250 1.00 88.06 113 ILE A N 1
ATOM 839 C CA . ILE A 1 113 ? 14.561 -7.257 0.995 1.00 88.06 113 ILE A CA 1
ATOM 840 C C . ILE A 1 113 ? 15.109 -8.399 0.135 1.00 88.06 113 ILE A C 1
ATOM 842 O O . ILE A 1 113 ? 16.308 -8.661 0.137 1.00 88.06 113 ILE A O 1
ATOM 846 N N . LEU A 1 114 ? 14.234 -9.060 -0.624 1.00 84.88 114 LEU A N 1
ATOM 847 C CA . LEU A 1 114 ? 14.605 -10.160 -1.513 1.00 84.88 114 LEU A CA 1
ATOM 848 C C . LEU A 1 11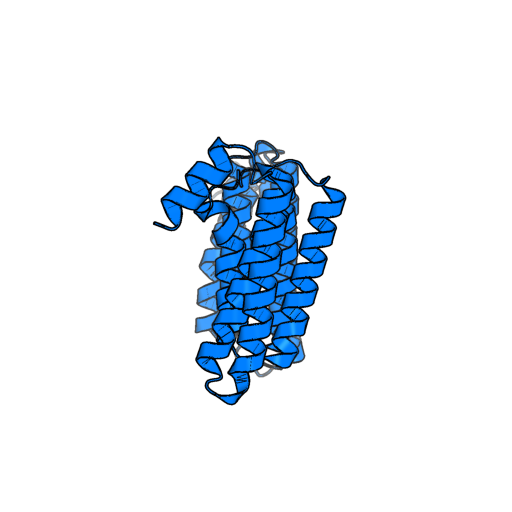4 ? 15.201 -9.684 -2.848 1.00 84.88 114 LEU A C 1
ATOM 850 O O . LEU A 1 114 ? 15.571 -10.516 -3.673 1.00 84.88 114 LEU A O 1
ATOM 854 N N . GLY A 1 115 ? 15.291 -8.370 -3.084 1.00 83.50 115 GLY A N 1
ATOM 855 C CA . GLY A 1 115 ? 15.893 -7.812 -4.294 1.00 83.50 115 GLY A CA 1
ATOM 856 C C . GLY A 1 115 ? 15.158 -8.190 -5.584 1.00 83.50 115 GLY A C 1
ATOM 857 O O . GLY A 1 115 ? 15.797 -8.364 -6.619 1.00 83.50 115 GLY A O 1
ATOM 858 N N . LEU A 1 116 ? 13.823 -8.311 -5.559 1.00 82.62 116 LEU A N 1
ATOM 859 C CA . LEU A 1 116 ? 13.031 -8.874 -6.667 1.00 82.62 116 LEU A CA 1
ATOM 860 C C . LEU A 1 116 ? 12.844 -7.931 -7.876 1.00 82.62 116 LEU A C 1
ATOM 862 O O . LEU A 1 116 ? 11.854 -8.027 -8.598 1.00 82.62 116 LEU A O 1
ATOM 866 N N . ASN A 1 117 ? 13.773 -7.001 -8.109 1.00 81.81 117 ASN A N 1
ATOM 867 C CA . ASN A 1 117 ? 13.635 -5.922 -9.092 1.00 81.81 117 ASN A CA 1
ATOM 868 C C . ASN A 1 117 ? 12.315 -5.144 -8.897 1.00 81.81 117 ASN A C 1
ATOM 870 O O . ASN A 1 117 ? 11.453 -5.058 -9.783 1.00 81.81 117 ASN A O 1
ATOM 874 N N . SER A 1 118 ? 12.164 -4.625 -7.675 1.00 77.88 118 SER A N 1
ATOM 875 C CA . SER A 1 118 ? 10.967 -3.964 -7.154 1.00 77.88 118 SER A CA 1
ATOM 876 C C . SER A 1 118 ? 10.716 -2.567 -7.730 1.00 77.88 118 SER A C 1
ATOM 878 O O . SER A 1 118 ? 9.617 -2.045 -7.558 1.00 77.88 118 SER A O 1
ATOM 880 N N . ALA A 1 119 ? 11.660 -1.979 -8.468 1.00 85.19 119 ALA A N 1
ATOM 881 C CA . ALA A 1 119 ? 11.465 -0.725 -9.196 1.00 85.19 119 ALA A CA 1
ATOM 882 C C . ALA A 1 119 ? 10.649 -0.967 -10.479 1.00 85.19 119 ALA A C 1
ATOM 884 O O . ALA A 1 119 ? 11.189 -1.019 -11.584 1.00 85.19 119 ALA A O 1
ATOM 885 N N . SER A 1 120 ? 9.341 -1.210 -10.342 1.00 89.88 120 SER A N 1
ATOM 886 C CA . SER A 1 120 ? 8.511 -1.616 -11.475 1.00 89.88 120 SER A CA 1
ATOM 887 C C . SER A 1 120 ? 7.071 -1.143 -11.424 1.00 89.88 120 SER A C 1
ATOM 889 O O . SER A 1 120 ? 6.513 -0.939 -10.350 1.00 89.88 120 SER A O 1
ATOM 891 N N . VAL A 1 121 ? 6.452 -1.069 -12.607 1.00 92.38 121 VAL A N 1
ATOM 892 C CA . VAL A 1 121 ? 5.013 -0.819 -12.768 1.00 92.38 121 VAL A CA 1
ATOM 893 C C . VAL A 1 121 ? 4.203 -1.819 -11.942 1.00 92.38 121 VAL A C 1
ATOM 895 O O . VAL A 1 121 ? 3.344 -1.414 -11.168 1.00 92.38 121 VAL A O 1
ATOM 898 N N . PHE A 1 122 ? 4.522 -3.115 -12.036 1.00 92.81 122 PHE A N 1
ATOM 899 C CA . PHE A 1 122 ? 3.825 -4.173 -11.301 1.00 92.81 122 PHE A CA 1
ATOM 900 C C . PHE A 1 122 ? 3.870 -3.984 -9.782 1.00 92.81 122 PHE A C 1
ATOM 902 O O . PHE A 1 122 ? 2.862 -4.198 -9.114 1.00 92.81 122 PHE A O 1
ATOM 909 N N . SER A 1 123 ? 4.996 -3.519 -9.242 1.00 93.44 123 SER A N 1
ATOM 910 C CA . SER A 1 123 ? 5.157 -3.296 -7.802 1.00 93.44 123 SER A CA 1
ATOM 911 C C . SER A 1 123 ? 4.139 -2.303 -7.255 1.00 93.44 123 SER A C 1
ATOM 913 O O . SER A 1 123 ? 3.616 -2.493 -6.164 1.00 93.44 123 SER A O 1
ATOM 915 N N . VAL A 1 124 ? 3.826 -1.262 -8.025 1.00 94.12 124 VAL A N 1
ATOM 916 C CA . VAL A 1 124 ? 2.894 -0.217 -7.597 1.00 94.12 124 VAL A CA 1
ATOM 917 C C . VAL A 1 124 ? 1.454 -0.740 -7.552 1.00 94.12 124 VAL A C 1
ATOM 919 O O . VAL A 1 124 ? 0.745 -0.497 -6.576 1.00 94.12 124 VAL A O 1
ATOM 922 N N . TYR A 1 125 ? 1.041 -1.530 -8.552 1.00 94.50 125 TYR A N 1
ATOM 923 C CA . TYR A 1 125 ? -0.252 -2.230 -8.522 1.00 94.50 125 TYR A CA 1
ATOM 924 C C . TYR A 1 125 ? -0.325 -3.228 -7.362 1.00 94.50 125 TYR A C 1
ATOM 926 O O . TYR A 1 125 ? -1.341 -3.312 -6.675 1.00 94.50 125 TYR A O 1
ATOM 934 N N . TYR A 1 126 ? 0.766 -3.955 -7.119 1.00 94.44 126 TYR A N 1
ATOM 935 C CA . TYR A 1 126 ? 0.890 -4.875 -5.995 1.00 94.44 126 TYR A CA 1
ATOM 936 C C . TYR A 1 126 ? 0.697 -4.158 -4.645 1.00 94.44 126 TYR A C 1
ATOM 938 O O . TYR A 1 126 ? -0.119 -4.600 -3.838 1.00 94.44 126 TYR A O 1
ATOM 946 N N . TYR A 1 127 ? 1.358 -3.016 -4.420 1.00 94.88 127 TYR A N 1
ATOM 947 C CA . TYR A 1 127 ? 1.202 -2.244 -3.180 1.00 94.88 127 TYR A CA 1
ATOM 948 C C . TYR A 1 127 ? -0.220 -1.706 -2.990 1.00 94.88 127 TYR A C 1
ATOM 950 O O . TYR A 1 127 ? -0.719 -1.722 -1.866 1.00 94.88 127 TYR A O 1
ATOM 958 N N . LEU A 1 128 ? -0.899 -1.292 -4.066 1.00 95.56 128 LEU A N 1
ATOM 959 C CA . LEU A 1 128 ? -2.302 -0.873 -3.997 1.00 95.56 128 LEU A CA 1
ATOM 960 C C . LEU A 1 128 ? -3.232 -2.033 -3.602 1.00 95.56 128 LEU A C 1
ATOM 962 O O . LEU A 1 128 ? -4.126 -1.866 -2.776 1.00 95.56 128 LEU A O 1
ATOM 966 N N . LEU A 1 129 ? -3.026 -3.228 -4.158 1.00 95.00 129 LEU A N 1
ATOM 967 C CA . LEU A 1 129 ? -3.821 -4.403 -3.783 1.00 95.00 129 LEU A CA 1
ATOM 968 C C . LEU A 1 129 ? -3.599 -4.786 -2.318 1.00 95.00 129 LEU A C 1
ATOM 970 O O . LEU A 1 129 ? -4.562 -5.052 -1.594 1.00 95.00 129 LEU A O 1
ATOM 974 N N . CYS A 1 130 ? -2.347 -4.740 -1.857 1.00 94.12 130 CYS A N 1
ATOM 975 C CA . CYS A 1 130 ? -2.030 -4.925 -0.447 1.00 94.12 130 CYS A CA 1
ATOM 976 C C . CYS A 1 130 ? -2.723 -3.873 0.430 1.00 94.12 130 CYS A C 1
ATOM 978 O O . CYS A 1 130 ? -3.249 -4.228 1.485 1.00 94.12 130 CYS A O 1
ATOM 980 N N . SER A 1 131 ? -2.772 -2.600 0.022 1.00 95.00 131 SER A N 1
ATOM 981 C CA . SER A 1 131 ? -3.375 -1.543 0.845 1.00 95.00 131 SER A CA 1
ATOM 982 C C . SER A 1 131 ? -4.881 -1.725 0.983 1.00 95.00 131 SER A C 1
ATOM 984 O O . SER A 1 131 ? -5.406 -1.593 2.089 1.00 95.00 131 SER A O 1
ATOM 986 N N . ILE A 1 132 ? -5.562 -2.154 -0.084 1.00 94.31 132 ILE A N 1
ATOM 987 C CA . ILE A 1 132 ? -6.979 -2.534 -0.039 1.00 94.31 132 ILE A CA 1
ATOM 988 C C . ILE A 1 132 ? -7.180 -3.720 0.908 1.00 94.31 132 ILE A C 1
ATOM 990 O O . ILE A 1 132 ? -8.018 -3.650 1.809 1.00 94.31 132 ILE A O 1
ATOM 994 N N . ALA A 1 133 ? -6.393 -4.788 0.752 1.00 92.94 133 ALA A N 1
ATOM 995 C CA . ALA A 1 133 ? -6.525 -5.991 1.568 1.00 92.94 133 ALA A CA 1
ATOM 996 C C . ALA A 1 133 ? -6.322 -5.700 3.062 1.00 92.94 133 ALA A C 1
ATOM 998 O O . ALA A 1 133 ? -7.166 -6.060 3.884 1.00 92.94 133 ALA A O 1
ATOM 999 N N . PHE A 1 134 ? -5.246 -4.996 3.425 1.00 92.25 134 PHE A N 1
ATOM 1000 C CA . PHE A 1 134 ? -4.953 -4.675 4.823 1.00 92.25 134 PHE A CA 1
ATOM 1001 C C . PHE A 1 134 ? -5.894 -3.616 5.409 1.00 92.25 134 PHE A C 1
ATOM 1003 O O . PHE A 1 134 ? -6.151 -3.661 6.609 1.00 92.25 134 PHE A O 1
ATOM 1010 N N . SER A 1 135 ? -6.463 -2.726 4.590 1.00 91.44 135 SER A N 1
ATOM 1011 C CA . SER A 1 135 ? -7.518 -1.794 5.020 1.00 91.44 135 SER A CA 1
ATOM 1012 C C . SER A 1 135 ? -8.824 -2.534 5.344 1.00 91.44 135 SER A C 1
ATOM 1014 O O . SER A 1 135 ? -9.451 -2.282 6.372 1.00 91.44 135 SER A O 1
ATOM 1016 N N . VAL A 1 136 ? -9.210 -3.532 4.539 1.00 91.12 136 VAL A N 1
ATOM 1017 C CA . VAL A 1 136 ? -10.362 -4.400 4.855 1.00 91.12 136 VAL A CA 1
ATOM 1018 C C . VAL A 1 136 ? -10.108 -5.196 6.135 1.00 91.12 136 VAL A C 1
ATOM 1020 O O . VAL A 1 136 ? -10.959 -5.228 7.025 1.00 91.12 136 VAL A O 1
ATOM 1023 N N . ILE A 1 137 ? -8.921 -5.797 6.257 1.00 89.00 137 ILE A N 1
ATOM 1024 C CA . ILE A 1 137 ? -8.539 -6.553 7.453 1.00 89.00 137 ILE A CA 1
ATOM 1025 C C . ILE A 1 137 ? -8.533 -5.641 8.684 1.00 89.00 137 ILE A C 1
ATOM 1027 O O . ILE A 1 137 ? -9.028 -6.055 9.724 1.00 89.00 137 ILE A O 1
ATOM 1031 N N . SER A 1 138 ? -8.057 -4.397 8.598 1.00 87.75 138 SER A N 1
ATOM 1032 C CA . SER A 1 138 ? -8.001 -3.507 9.764 1.00 87.75 138 SER A CA 1
ATOM 1033 C C . SER A 1 138 ? -9.375 -3.132 10.309 1.00 87.75 138 SER A C 1
ATOM 1035 O O . SER A 1 138 ? -9.536 -3.049 11.530 1.00 87.75 138 SER A O 1
ATOM 1037 N N . ILE A 1 139 ? -10.377 -2.988 9.435 1.00 87.56 139 ILE A N 1
ATOM 1038 C CA . ILE A 1 139 ? -11.776 -2.809 9.837 1.00 87.56 139 ILE A CA 1
ATOM 1039 C C . ILE A 1 139 ? -12.249 -4.035 10.624 1.00 87.56 139 ILE A C 1
ATOM 1041 O O . ILE A 1 139 ? -12.870 -3.880 11.669 1.00 87.56 139 ILE A O 1
ATOM 1045 N N . TRP A 1 140 ? -11.932 -5.250 10.179 1.00 85.69 140 TRP A N 1
ATOM 1046 C CA . TRP A 1 140 ? -12.379 -6.470 10.862 1.00 85.69 140 TRP A CA 1
ATOM 1047 C C . TRP A 1 140 ? -11.613 -6.764 12.153 1.00 85.69 140 TRP A C 1
ATOM 1049 O O . TRP A 1 140 ? -12.229 -7.170 13.136 1.00 85.69 140 TRP A O 1
ATOM 1059 N N . VAL A 1 141 ? -10.299 -6.524 12.161 1.00 82.12 141 VAL A N 1
ATOM 1060 C CA . VAL A 1 141 ? -9.416 -6.699 13.327 1.00 82.12 141 VAL A CA 1
ATOM 1061 C C . VAL A 1 141 ? -9.723 -5.703 14.426 1.00 82.12 141 VAL A C 1
ATOM 1063 O O . VAL A 1 141 ? -9.431 -5.960 15.586 1.00 82.12 141 VAL A O 1
ATOM 1066 N N . ARG A 1 142 ? -10.320 -4.558 14.089 1.00 84.44 142 ARG A N 1
ATOM 1067 C CA . ARG A 1 142 ? -10.424 -3.432 15.021 1.00 84.44 142 ARG A CA 1
ATOM 1068 C C . ARG A 1 142 ? -9.039 -2.976 15.503 1.00 84.44 142 ARG A C 1
ATOM 1070 O O . ARG A 1 142 ? -8.867 -2.569 16.648 1.00 84.44 142 ARG A O 1
ATOM 1077 N N . SER A 1 143 ? -8.049 -3.024 14.604 1.00 83.56 143 SER A N 1
ATOM 1078 C CA . SER A 1 143 ? -6.690 -2.549 14.874 1.00 83.56 143 SER A CA 1
ATOM 1079 C C . SER A 1 143 ? -6.376 -1.289 14.077 1.00 83.56 143 SER A C 1
ATOM 1081 O O . SER A 1 143 ? -6.224 -1.294 12.848 1.00 83.56 143 SER A O 1
ATOM 1083 N N . ARG A 1 144 ? -6.225 -0.180 14.806 1.00 83.69 144 ARG A N 1
ATOM 1084 C CA . ARG A 1 144 ? -5.758 1.097 14.252 1.00 83.69 144 ARG A CA 1
ATOM 1085 C C . ARG A 1 144 ? -4.285 1.046 13.862 1.00 83.69 144 ARG A C 1
ATOM 1087 O O . ARG A 1 144 ? -3.919 1.611 12.835 1.00 83.69 144 ARG A O 1
ATOM 1094 N N . ILE A 1 145 ? -3.475 0.297 14.614 1.00 86.75 145 ILE A N 1
ATOM 1095 C CA . ILE A 1 145 ? -2.048 0.091 14.336 1.00 86.75 145 ILE A CA 1
ATOM 1096 C C . ILE A 1 145 ? -1.863 -0.523 12.948 1.00 86.75 145 ILE A C 1
ATOM 1098 O O . ILE A 1 145 ? -1.033 -0.046 12.182 1.00 86.75 145 ILE A O 1
ATOM 1102 N N . LEU A 1 146 ? -2.677 -1.518 12.578 1.00 88.75 146 LEU A N 1
ATOM 1103 C CA . LEU A 1 146 ? -2.595 -2.135 11.253 1.00 88.75 146 LEU A CA 1
ATOM 1104 C C . LEU A 1 146 ? -2.885 -1.136 10.126 1.00 88.75 146 LEU A C 1
ATOM 1106 O O . LEU A 1 146 ? -2.174 -1.121 9.125 1.00 88.75 146 LEU A O 1
ATOM 1110 N N . THR A 1 147 ? -3.899 -0.283 10.302 1.00 89.56 147 THR A N 1
ATOM 1111 C CA . THR A 1 147 ? -4.226 0.766 9.321 1.00 89.56 147 THR A CA 1
ATOM 1112 C C . THR A 1 147 ? -3.060 1.736 9.164 1.00 89.56 147 THR A C 1
ATOM 1114 O O . THR A 1 147 ? -2.707 2.104 8.047 1.00 89.56 147 THR A O 1
ATOM 1117 N N . LEU A 1 148 ? -2.431 2.111 10.281 1.00 91.75 148 LEU A N 1
ATOM 1118 C CA . LEU A 1 148 ? -1.282 3.003 10.287 1.00 91.75 148 LEU A CA 1
ATOM 1119 C C . LEU A 1 148 ? -0.073 2.364 9.590 1.00 91.75 148 LEU A C 1
ATOM 1121 O O . LEU A 1 148 ? 0.500 2.964 8.686 1.00 91.75 148 LEU A O 1
ATOM 1125 N N . VAL A 1 149 ? 0.275 1.125 9.944 1.00 92.75 149 VAL A N 1
ATOM 1126 C CA . VAL A 1 149 ? 1.378 0.376 9.319 1.00 92.75 149 VAL A CA 1
ATOM 1127 C C . VAL A 1 149 ? 1.151 0.223 7.816 1.00 92.75 149 VAL A C 1
ATOM 1129 O O . VAL A 1 149 ? 2.056 0.505 7.030 1.00 92.75 149 VAL A O 1
ATOM 1132 N N . ALA A 1 150 ? -0.060 -0.157 7.401 1.00 93.12 150 ALA A N 1
ATOM 1133 C CA . ALA A 1 150 ? -0.414 -0.247 5.989 1.00 93.12 150 ALA A CA 1
ATOM 1134 C C . ALA A 1 150 ? -0.291 1.112 5.286 1.00 93.12 150 ALA A C 1
ATOM 1136 O O . ALA A 1 150 ? 0.195 1.159 4.159 1.00 93.12 150 ALA A O 1
ATOM 1137 N N . ALA A 1 151 ? -0.664 2.209 5.952 1.00 94.56 151 ALA A N 1
ATOM 1138 C CA . ALA A 1 151 ? -0.550 3.549 5.395 1.00 94.56 151 ALA A CA 1
ATOM 1139 C C . ALA A 1 151 ? 0.899 3.957 5.125 1.00 94.56 151 ALA A C 1
ATOM 1141 O O . ALA A 1 151 ? 1.228 4.362 4.008 1.00 94.56 151 ALA A O 1
ATOM 1142 N N . TYR A 1 152 ? 1.767 3.806 6.130 1.00 95.38 152 TYR A N 1
ATOM 1143 C CA . TYR A 1 152 ? 3.192 4.107 5.991 1.00 95.38 152 TYR A CA 1
ATOM 1144 C C . TYR A 1 152 ? 3.819 3.269 4.884 1.00 95.38 152 TYR A C 1
ATOM 1146 O O . TYR A 1 152 ? 4.466 3.821 3.998 1.00 95.38 152 TYR A O 1
ATOM 1154 N N . LEU A 1 153 ? 3.606 1.951 4.905 1.00 95.62 153 LEU A N 1
ATOM 1155 C CA . LEU A 1 153 ? 4.227 1.056 3.936 1.00 95.62 153 LEU A CA 1
ATOM 1156 C C . LEU A 1 153 ? 3.700 1.295 2.515 1.00 95.62 153 LEU A C 1
ATOM 1158 O O . LEU A 1 153 ? 4.502 1.407 1.595 1.00 95.62 153 LEU A O 1
ATOM 1162 N N . ALA A 1 154 ? 2.390 1.447 2.315 1.00 95.75 154 ALA A N 1
ATOM 1163 C CA . ALA A 1 154 ? 1.823 1.644 0.981 1.00 95.75 154 ALA A CA 1
ATOM 1164 C C . ALA A 1 154 ? 2.308 2.943 0.323 1.00 95.75 154 ALA A C 1
ATOM 1166 O O . ALA A 1 154 ? 2.754 2.926 -0.829 1.00 95.75 154 ALA A O 1
ATOM 1167 N N . ILE A 1 155 ? 2.259 4.059 1.058 1.00 96.56 155 ILE A N 1
ATOM 1168 C CA . ILE A 1 155 ? 2.659 5.374 0.541 1.00 96.56 155 ILE A CA 1
ATOM 1169 C C . ILE A 1 155 ? 4.173 5.409 0.315 1.00 96.56 155 ILE A C 1
ATOM 1171 O O . ILE A 1 155 ? 4.624 5.792 -0.763 1.00 96.56 155 ILE A O 1
ATOM 1175 N N . MET A 1 156 ? 4.963 4.955 1.290 1.00 95.25 156 MET A N 1
ATOM 1176 C CA . MET A 1 156 ? 6.424 4.987 1.216 1.00 95.25 156 MET A CA 1
ATOM 1177 C C . MET A 1 156 ? 6.969 4.091 0.103 1.00 95.25 156 MET A C 1
ATOM 1179 O O . MET A 1 156 ? 7.790 4.533 -0.700 1.00 95.25 156 MET A O 1
ATOM 1183 N N . MET A 1 157 ? 6.476 2.855 -0.001 1.00 94.81 157 MET A N 1
ATOM 1184 C CA . MET A 1 157 ? 6.945 1.907 -1.014 1.00 94.81 157 MET A CA 1
ATOM 1185 C C . MET A 1 157 ? 6.546 2.338 -2.424 1.00 94.81 157 MET A C 1
ATOM 1187 O O . MET A 1 157 ? 7.350 2.213 -3.351 1.00 94.81 157 MET A O 1
ATOM 1191 N N . THR A 1 158 ? 5.345 2.900 -2.591 1.00 95.50 158 THR A N 1
ATOM 1192 C CA . THR A 1 158 ? 4.907 3.471 -3.872 1.00 95.50 158 THR A CA 1
ATOM 1193 C C . THR A 1 158 ? 5.766 4.672 -4.261 1.00 95.50 158 THR A C 1
ATOM 1195 O O . THR A 1 158 ? 6.260 4.729 -5.386 1.00 95.50 158 THR A O 1
ATOM 1198 N N . ALA A 1 159 ? 6.009 5.592 -3.326 1.00 94.56 159 ALA A N 1
ATOM 1199 C CA . ALA A 1 159 ? 6.806 6.789 -3.563 1.00 94.56 159 ALA A CA 1
ATOM 1200 C C . ALA A 1 159 ? 8.268 6.464 -3.915 1.00 94.56 159 ALA A C 1
ATOM 1202 O O . ALA A 1 159 ? 8.782 6.961 -4.916 1.00 94.56 159 ALA A O 1
ATOM 1203 N N . PHE A 1 160 ? 8.928 5.586 -3.152 1.00 93.69 160 PHE A N 1
ATOM 1204 C CA . PHE A 1 160 ? 10.307 5.173 -3.438 1.00 93.69 160 PHE A CA 1
ATOM 1205 C C . PHE A 1 160 ? 10.432 4.395 -4.742 1.00 93.69 160 PHE A C 1
ATOM 1207 O O . PHE A 1 160 ? 11.376 4.614 -5.500 1.00 93.69 160 PHE A O 1
ATOM 1214 N N . THR A 1 161 ? 9.456 3.537 -5.047 1.00 92.88 161 THR A N 1
ATOM 1215 C CA . THR A 1 161 ? 9.395 2.880 -6.357 1.00 92.88 161 THR A CA 1
ATOM 1216 C C . THR A 1 161 ? 9.269 3.923 -7.463 1.00 92.88 161 THR A C 1
ATOM 1218 O O . THR A 1 161 ? 9.975 3.828 -8.461 1.00 92.88 161 THR A O 1
ATOM 1221 N N . GLY A 1 162 ? 8.443 4.951 -7.265 1.00 91.56 162 GLY A N 1
ATOM 1222 C CA . GLY A 1 162 ? 8.277 6.055 -8.205 1.00 91.56 162 GLY A CA 1
ATOM 1223 C C . GLY A 1 162 ? 9.526 6.903 -8.428 1.00 91.56 162 GLY A C 1
ATOM 1224 O O . GLY A 1 162 ? 9.729 7.394 -9.528 1.00 91.56 162 GLY A O 1
ATOM 1225 N N . LEU A 1 163 ? 10.413 7.039 -7.440 1.00 92.12 163 LEU A N 1
ATOM 1226 C CA . LEU A 1 163 ? 11.680 7.754 -7.640 1.00 92.12 163 LEU A CA 1
ATOM 1227 C C . LEU A 1 163 ? 12.606 7.029 -8.625 1.00 92.12 163 LEU A C 1
ATOM 1229 O O . LEU A 1 163 ? 13.334 7.675 -9.374 1.00 92.12 163 LEU A O 1
ATOM 1233 N N . ALA A 1 164 ? 12.564 5.695 -8.633 1.00 89.62 164 ALA A N 1
ATOM 1234 C CA . ALA A 1 164 ? 13.306 4.871 -9.584 1.00 89.62 164 ALA A CA 1
ATOM 1235 C C . ALA A 1 164 ? 12.551 4.669 -10.913 1.00 89.62 164 ALA A C 1
ATOM 1237 O O . ALA A 1 164 ? 13.160 4.369 -11.939 1.00 89.62 164 ALA A O 1
ATOM 1238 N N . LEU A 1 165 ? 11.223 4.808 -10.900 1.00 86.25 165 LEU A N 1
ATOM 1239 C CA . LEU A 1 165 ? 10.349 4.573 -12.041 1.00 86.25 165 LEU A CA 1
ATOM 1240 C C . LEU A 1 165 ? 10.020 5.906 -12.730 1.00 86.25 165 LEU A C 1
ATOM 1242 O O . LEU A 1 165 ? 9.260 6.704 -12.202 1.00 86.25 165 LEU A O 1
ATOM 1246 N N . HIS A 1 166 ? 10.504 6.138 -13.951 1.00 84.69 166 HIS A N 1
ATOM 1247 C CA . HIS A 1 166 ? 10.205 7.357 -14.730 1.00 84.69 166 HIS A CA 1
ATOM 1248 C C . HIS A 1 166 ? 8.757 7.419 -15.279 1.00 84.69 166 HIS A C 1
ATOM 1250 O O . HIS A 1 166 ? 8.525 7.832 -16.414 1.00 84.69 166 HIS A O 1
ATOM 1256 N N . ALA A 1 167 ? 7.769 6.971 -14.502 1.00 90.38 167 ALA A N 1
ATOM 1257 C CA . ALA A 1 167 ? 6.356 6.897 -14.864 1.00 90.38 167 ALA A CA 1
ATOM 1258 C C . ALA A 1 167 ? 5.501 7.778 -13.937 1.00 90.38 167 ALA A C 1
ATOM 1260 O O . ALA A 1 167 ? 4.524 7.309 -13.352 1.00 90.38 167 ALA A O 1
ATOM 1261 N N . ASP A 1 168 ? 5.862 9.059 -13.823 1.00 91.88 168 ASP A N 1
ATOM 1262 C CA . ASP A 1 168 ? 5.305 10.013 -12.851 1.00 91.88 168 ASP A CA 1
ATOM 1263 C C . ASP A 1 168 ? 3.760 10.007 -12.821 1.00 91.88 168 ASP A C 1
ATOM 1265 O O . ASP A 1 168 ? 3.162 9.932 -11.752 1.00 91.88 168 ASP A O 1
ATOM 1269 N N . LYS A 1 169 ? 3.092 9.967 -13.988 1.00 93.75 169 LYS A N 1
ATOM 1270 C CA . LYS A 1 169 ? 1.614 9.925 -14.087 1.00 93.75 169 LYS A CA 1
ATOM 1271 C C . LYS A 1 169 ? 0.988 8.725 -13.371 1.00 93.75 169 LYS A C 1
ATOM 1273 O O . LYS A 1 169 ? -0.055 8.861 -12.739 1.00 93.75 169 LYS A O 1
ATOM 1278 N N . LEU A 1 170 ? 1.605 7.549 -13.498 1.00 94.69 170 LEU A N 1
ATOM 1279 C CA . LEU A 1 170 ? 1.129 6.334 -12.839 1.00 94.69 170 LEU A CA 1
ATOM 1280 C C . LEU A 1 170 ? 1.330 6.438 -11.327 1.00 94.69 170 LEU A C 1
ATOM 1282 O O . LEU A 1 170 ? 0.449 6.047 -10.570 1.00 94.69 170 LEU A O 1
ATOM 1286 N N . ILE A 1 171 ? 2.477 6.966 -10.897 1.00 95.69 171 ILE A N 1
ATOM 1287 C CA . ILE A 1 171 ? 2.813 7.092 -9.478 1.00 95.69 171 ILE A CA 1
ATOM 1288 C C . ILE A 1 171 ? 1.853 8.044 -8.772 1.00 95.69 171 ILE A C 1
ATOM 1290 O O . ILE A 1 171 ? 1.313 7.657 -7.742 1.00 95.69 171 ILE A O 1
ATOM 1294 N N . VAL A 1 172 ? 1.570 9.210 -9.361 1.00 95.56 172 VAL A N 1
ATOM 1295 C CA . VAL A 1 172 ? 0.559 10.162 -8.862 1.00 95.56 172 VAL A CA 1
ATOM 1296 C C . VAL A 1 172 ? -0.796 9.474 -8.705 1.00 95.56 172 VAL A C 1
ATOM 1298 O O . VAL A 1 172 ? -1.376 9.454 -7.624 1.00 95.56 172 VAL A O 1
ATOM 1301 N N . ALA A 1 173 ? -1.281 8.805 -9.757 1.00 96.25 173 ALA A N 1
ATOM 1302 C CA . ALA A 1 173 ? -2.563 8.105 -9.691 1.00 96.25 173 ALA A CA 1
ATOM 1303 C C . ALA A 1 173 ? -2.592 7.043 -8.574 1.00 96.25 173 ALA A C 1
ATOM 1305 O O . ALA A 1 173 ? -3.592 6.893 -7.875 1.00 96.25 173 ALA A O 1
ATOM 1306 N N . MET A 1 174 ? -1.494 6.315 -8.381 1.00 96.62 174 MET A N 1
ATOM 1307 C CA . MET A 1 174 ? -1.411 5.230 -7.405 1.00 96.62 174 MET A CA 1
ATOM 1308 C C . MET A 1 174 ? -1.212 5.731 -5.972 1.00 96.62 174 MET A C 1
ATOM 1310 O O . MET A 1 174 ? -1.778 5.147 -5.049 1.00 96.62 174 MET A O 1
ATOM 1314 N N . LEU A 1 175 ? -0.466 6.814 -5.760 1.00 96.69 175 LEU A N 1
ATOM 1315 C CA . LEU A 1 175 ? -0.372 7.496 -4.468 1.00 96.69 175 LEU A CA 1
ATOM 1316 C C . LEU A 1 175 ? -1.735 8.062 -4.065 1.00 96.69 175 LEU A C 1
ATOM 1318 O O . LEU A 1 175 ? -2.191 7.790 -2.952 1.00 96.69 175 LEU A O 1
ATOM 1322 N N . ALA A 1 176 ? -2.425 8.744 -4.983 1.00 96.62 176 ALA A N 1
ATOM 1323 C CA . ALA A 1 176 ? -3.787 9.226 -4.778 1.00 96.62 176 ALA A CA 1
ATOM 1324 C C . ALA A 1 176 ? -4.753 8.085 -4.416 1.00 96.62 176 ALA A C 1
ATOM 1326 O O . ALA A 1 176 ? -5.500 8.186 -3.442 1.00 96.62 176 ALA A O 1
ATOM 1327 N N . LEU A 1 177 ? -4.717 6.964 -5.145 1.00 97.12 177 LEU A N 1
ATOM 1328 C CA . LEU A 1 177 ? -5.554 5.797 -4.843 1.00 97.12 177 LEU A CA 1
ATOM 1329 C C . LEU A 1 177 ? -5.233 5.188 -3.472 1.00 97.12 177 LEU A C 1
ATOM 1331 O O . LEU A 1 177 ? -6.156 4.902 -2.711 1.00 97.12 177 LEU A O 1
ATOM 1335 N N . ASN A 1 178 ? -3.954 5.035 -3.118 1.00 97.00 178 ASN A N 1
ATOM 1336 C CA . ASN A 1 178 ? -3.565 4.560 -1.788 1.00 97.00 178 ASN A CA 1
ATOM 1337 C C . ASN A 1 178 ? -4.085 5.500 -0.693 1.00 97.00 178 ASN A C 1
ATOM 1339 O O . ASN A 1 178 ? -4.670 5.039 0.288 1.00 97.00 178 ASN A O 1
ATOM 1343 N N . PHE A 1 179 ? -3.950 6.812 -0.885 1.00 96.44 179 PHE A N 1
ATOM 1344 C CA . PHE A 1 179 ? -4.496 7.812 0.025 1.00 96.44 179 PHE A CA 1
ATOM 1345 C C . PHE A 1 179 ? -6.015 7.671 0.201 1.00 96.44 179 PHE A C 1
ATOM 1347 O O . PHE A 1 179 ? -6.502 7.678 1.335 1.00 96.44 179 PHE A O 1
ATOM 1354 N N . LEU A 1 180 ? -6.769 7.481 -0.886 1.00 96.12 180 LEU A N 1
ATOM 1355 C CA . LEU A 1 180 ? -8.219 7.254 -0.832 1.00 96.12 180 LEU A CA 1
ATOM 1356 C C . LEU A 1 180 ? -8.575 5.971 -0.071 1.00 96.12 180 LEU A C 1
ATOM 1358 O O . LEU A 1 180 ? -9.478 5.983 0.765 1.00 96.12 180 LEU A O 1
ATOM 1362 N N . VAL A 1 181 ? -7.850 4.878 -0.314 1.00 95.38 181 VAL A N 1
ATOM 1363 C CA . VAL A 1 181 ? -8.069 3.589 0.364 1.00 95.38 181 VAL A CA 1
ATOM 1364 C C . VAL A 1 181 ? -7.797 3.693 1.867 1.00 95.38 181 VAL A C 1
ATOM 1366 O O . VAL A 1 181 ? -8.576 3.175 2.672 1.00 95.38 181 VAL A O 1
ATOM 1369 N N . ILE A 1 182 ? -6.724 4.378 2.265 1.00 93.69 182 ILE A N 1
ATOM 1370 C CA . ILE A 1 182 ? -6.328 4.532 3.673 1.00 93.69 182 ILE A CA 1
ATOM 1371 C C . ILE A 1 182 ? -7.270 5.492 4.409 1.00 93.69 182 ILE A C 1
ATOM 1373 O O . ILE A 1 182 ? -7.755 5.173 5.498 1.00 93.69 182 ILE A O 1
ATOM 1377 N N . SER A 1 183 ? -7.546 6.663 3.830 1.00 93.50 183 SER A N 1
ATOM 1378 C CA . SER A 1 183 ? -8.435 7.667 4.434 1.00 93.50 183 SER A CA 1
ATOM 1379 C C . SER A 1 183 ? -9.878 7.162 4.505 1.00 93.50 183 SER A C 1
ATOM 1381 O O . SER A 1 183 ? -10.509 7.238 5.563 1.00 93.50 183 SER A O 1
ATOM 1383 N N . GLY A 1 184 ? -10.364 6.546 3.424 1.00 92.56 184 GLY A N 1
ATOM 1384 C CA . GLY A 1 184 ? -11.661 5.882 3.362 1.00 92.56 184 GLY A CA 1
ATOM 1385 C C . GLY A 1 184 ? -11.763 4.726 4.354 1.00 92.56 184 GLY A C 1
ATOM 1386 O O . GLY A 1 184 ? -12.725 4.670 5.116 1.00 92.56 184 GLY A O 1
ATOM 1387 N N . GLY A 1 185 ? -10.756 3.852 4.430 1.00 90.19 185 GLY A N 1
ATOM 1388 C CA . GLY A 1 185 ? -10.710 2.764 5.412 1.00 90.19 185 GLY A CA 1
ATOM 1389 C C . GLY A 1 185 ? -10.724 3.261 6.858 1.00 90.19 185 GLY A C 1
ATOM 1390 O O . GLY A 1 185 ? -11.480 2.756 7.688 1.00 90.19 185 GLY A O 1
ATOM 1391 N N . THR A 1 186 ? -9.969 4.321 7.152 1.00 90.88 186 THR A N 1
ATOM 1392 C CA . THR A 1 186 ? -9.923 4.951 8.483 1.00 90.88 186 THR A CA 1
ATOM 1393 C C . THR A 1 186 ? -11.273 5.559 8.873 1.00 90.88 186 THR A C 1
ATOM 1395 O O . THR A 1 186 ? -11.720 5.410 10.020 1.00 90.88 186 THR A O 1
ATOM 1398 N N . TYR A 1 187 ? -11.944 6.213 7.923 1.00 90.81 187 TYR A N 1
ATOM 1399 C CA . TYR A 1 187 ? -13.289 6.756 8.091 1.00 90.81 187 TYR A CA 1
ATOM 1400 C C . TYR A 1 187 ? -14.330 5.644 8.284 1.00 90.81 187 TYR A C 1
ATOM 1402 O O . TYR A 1 187 ? -15.076 5.662 9.263 1.00 90.81 187 TYR A O 1
ATOM 1410 N N . LEU A 1 188 ? -14.331 4.628 7.415 1.00 89.44 188 LEU A N 1
ATOM 1411 C CA . LEU A 1 188 ? -15.249 3.490 7.484 1.00 89.44 188 LEU A CA 1
ATOM 1412 C C . LEU A 1 188 ? -15.096 2.713 8.787 1.00 89.44 188 LEU A C 1
ATOM 1414 O O . LEU A 1 188 ? -16.104 2.384 9.411 1.00 89.44 188 LEU A O 1
ATOM 1418 N N . TYR A 1 189 ? -13.863 2.482 9.239 1.00 88.06 189 TYR A N 1
ATOM 1419 C CA . TYR A 1 189 ? -13.605 1.906 10.553 1.00 88.06 189 TYR A CA 1
ATOM 1420 C C . TYR A 1 189 ? -14.305 2.727 11.638 1.00 88.06 189 TYR A C 1
ATOM 1422 O O . TYR A 1 189 ? -15.020 2.162 12.465 1.00 88.06 189 TYR A O 1
ATOM 1430 N N . THR A 1 190 ? -14.096 4.050 11.644 1.00 87.38 190 THR A N 1
ATOM 1431 C CA . THR A 1 190 ? -14.662 4.964 12.651 1.00 87.38 190 THR A CA 1
ATOM 1432 C C . THR A 1 190 ? -16.186 4.891 12.668 1.00 87.38 190 THR A C 1
ATOM 1434 O O . THR A 1 190 ? -16.792 4.801 13.736 1.00 87.38 190 THR A O 1
ATOM 1437 N N . CYS A 1 191 ? -16.808 4.876 11.489 1.00 85.69 191 CYS A N 1
ATOM 1438 C CA . CYS A 1 191 ? -18.256 4.782 11.351 1.00 85.69 191 CYS A CA 1
ATOM 1439 C C . CYS A 1 191 ? -18.811 3.424 11.794 1.00 85.69 191 CYS A C 1
ATOM 1441 O O . CYS A 1 191 ? -19.834 3.392 12.475 1.00 85.69 191 CYS A O 1
ATOM 1443 N N . GLN A 1 192 ? -18.160 2.319 11.421 1.00 87.31 192 GLN A N 1
ATOM 1444 C CA . GLN A 1 192 ? -18.632 0.968 11.742 1.00 87.31 192 GLN A CA 1
ATOM 1445 C C . GLN A 1 192 ? -18.460 0.622 13.222 1.00 87.31 192 GLN A C 1
ATOM 1447 O O . GLN A 1 192 ? -19.324 -0.029 13.803 1.00 87.31 192 GLN A O 1
ATOM 1452 N N . HIS A 1 193 ? -17.369 1.071 13.842 1.00 83.88 193 HIS A N 1
ATOM 1453 C CA . HIS A 1 193 ? -17.031 0.717 15.223 1.00 83.88 193 HIS A CA 1
ATOM 1454 C C . HIS A 1 193 ? -17.425 1.777 16.248 1.00 83.88 193 HIS A C 1
ATOM 1456 O O . HIS A 1 193 ? -17.160 1.593 17.431 1.00 83.88 193 HIS A O 1
ATOM 1462 N N . ALA A 1 194 ? -18.033 2.880 15.805 1.00 82.19 194 ALA A N 1
ATOM 1463 C CA . ALA A 1 194 ? -18.380 4.019 16.651 1.00 82.19 194 ALA A CA 1
ATOM 1464 C C . ALA A 1 194 ? -17.203 4.547 17.501 1.00 82.19 194 ALA A C 1
ATOM 1466 O O . ALA A 1 194 ? -17.396 5.055 18.601 1.00 82.19 194 ALA A O 1
ATOM 1467 N N . ALA A 1 195 ? -15.981 4.412 16.980 1.00 83.50 195 ALA A N 1
ATOM 1468 C CA . ALA A 1 195 ? -14.739 4.687 17.692 1.00 83.50 195 ALA A CA 1
ATOM 1469 C C . ALA A 1 195 ? -13.982 5.824 16.985 1.00 83.50 195 ALA A C 1
ATOM 1471 O O . ALA A 1 195 ? -13.239 5.545 16.035 1.00 83.50 195 ALA A O 1
ATOM 1472 N N . PRO A 1 196 ? -14.191 7.098 17.373 1.00 83.62 196 PRO A N 1
ATOM 1473 C CA . PRO A 1 196 ? -13.464 8.225 16.793 1.00 83.62 196 PRO A CA 1
ATOM 1474 C C . PRO A 1 196 ? -11.960 8.104 17.051 1.00 83.62 196 PRO A C 1
ATOM 1476 O O . PRO A 1 196 ? -11.541 7.482 18.024 1.00 83.62 196 PRO A O 1
ATOM 1479 N N . LEU A 1 197 ? -11.146 8.695 16.169 1.00 84.38 197 LEU A N 1
ATOM 1480 C CA . LEU A 1 197 ? -9.696 8.727 16.371 1.00 84.38 197 LEU A CA 1
ATOM 1481 C C . LEU A 1 197 ? -9.366 9.497 17.647 1.00 84.38 197 LEU A C 1
ATOM 1483 O O . LEU A 1 197 ? -9.825 10.631 17.835 1.00 84.38 197 LEU A O 1
ATOM 1487 N N . THR A 1 198 ? -8.522 8.892 18.473 1.00 86.81 198 THR A N 1
ATOM 1488 C CA . THR A 1 198 ? -7.896 9.574 19.606 1.00 86.81 198 THR A CA 1
ATOM 1489 C C . THR A 1 198 ? -6.799 10.529 19.123 1.00 86.81 198 THR A C 1
ATOM 1491 O O . THR A 1 198 ? -6.316 10.432 17.990 1.00 86.81 198 THR A O 1
ATOM 1494 N N . GLU A 1 199 ? -6.395 11.477 19.974 1.00 85.25 199 GLU A N 1
ATOM 1495 C CA . GLU A 1 199 ? -5.319 12.421 19.638 1.00 85.25 199 GLU A CA 1
ATOM 1496 C C . GLU A 1 199 ? -4.001 11.692 19.354 1.00 85.25 199 GLU A C 1
ATOM 1498 O O . GLU A 1 199 ? -3.355 11.974 18.347 1.00 85.25 199 GLU A O 1
ATOM 1503 N N . SER A 1 200 ? -3.640 10.697 20.170 1.00 84.88 200 SER A N 1
ATOM 1504 C CA . SER A 1 200 ? -2.413 9.913 19.989 1.00 84.88 200 SER A CA 1
ATOM 1505 C C . SER A 1 200 ? -2.406 9.120 18.680 1.00 84.88 200 SER A C 1
ATOM 1507 O O . SER A 1 200 ? -1.404 9.119 17.966 1.00 84.88 200 SER A O 1
ATOM 1509 N N . GLU A 1 201 ? -3.526 8.488 18.319 1.00 86.00 201 GLU A N 1
ATOM 1510 C CA . GLU A 1 201 ? -3.654 7.761 17.051 1.00 86.00 201 GLU A CA 1
ATOM 1511 C C . GLU A 1 201 ? -3.583 8.707 15.851 1.00 86.00 201 GLU A C 1
ATOM 1513 O O . GLU A 1 201 ? -2.901 8.408 14.871 1.00 86.00 201 GLU A O 1
ATOM 1518 N N . SER A 1 202 ? -4.248 9.864 15.927 1.00 88.06 202 SER A N 1
ATOM 1519 C CA . SER A 1 202 ? -4.201 10.870 14.860 1.00 88.06 202 SER A CA 1
ATOM 1520 C C . SER A 1 202 ? -2.804 11.467 14.681 1.00 88.06 202 SER A C 1
ATOM 1522 O O . SER A 1 202 ? -2.351 11.630 13.551 1.00 88.06 202 SER A O 1
ATOM 1524 N N . ALA A 1 203 ? -2.063 11.703 15.768 1.00 88.19 203 ALA A N 1
ATOM 1525 C CA . ALA A 1 203 ? -0.688 12.186 15.691 1.00 88.19 203 ALA A CA 1
ATOM 1526 C C . ALA A 1 203 ? 0.202 11.227 14.883 1.00 88.19 203 ALA A C 1
ATOM 1528 O O . ALA A 1 203 ? 1.063 11.678 14.130 1.00 88.19 203 ALA A O 1
ATOM 1529 N N . GLY A 1 204 ? -0.060 9.917 14.957 1.00 90.94 204 GLY A N 1
ATOM 1530 C CA . GLY A 1 204 ? 0.623 8.911 14.145 1.00 90.94 204 GLY A CA 1
ATOM 1531 C C . GLY A 1 204 ? 0.389 9.055 12.636 1.00 90.94 204 GLY A C 1
ATOM 1532 O O . GLY A 1 204 ? 1.285 8.727 11.854 1.00 90.94 204 GLY A O 1
ATOM 1533 N N . PHE A 1 205 ? -0.774 9.560 12.209 1.00 92.12 205 PHE A N 1
ATOM 1534 C CA . PHE A 1 205 ? -1.111 9.755 10.793 1.00 92.12 205 PHE A CA 1
ATOM 1535 C C . PHE A 1 205 ? -0.515 11.039 10.198 1.00 92.12 205 PHE A C 1
ATOM 1537 O O . PHE A 1 205 ? -0.346 11.124 8.981 1.00 92.12 205 PHE A O 1
ATOM 1544 N N . LEU A 1 206 ? -0.157 12.034 11.016 1.00 93.25 206 LEU A N 1
ATOM 1545 C CA . LEU A 1 206 ? 0.362 13.305 10.504 1.00 93.25 206 LEU A CA 1
ATOM 1546 C C . LEU A 1 206 ? 1.640 13.144 9.651 1.00 93.25 206 LEU A C 1
ATOM 1548 O O . LEU A 1 206 ? 1.660 13.677 8.540 1.00 93.25 206 LEU A O 1
ATOM 1552 N N . PRO A 1 207 ? 2.685 12.400 10.072 1.00 95.44 207 PRO A N 1
ATOM 1553 C CA . PRO A 1 207 ? 3.902 12.278 9.271 1.00 95.44 207 PRO A CA 1
ATOM 1554 C C . PRO A 1 207 ? 3.667 11.567 7.936 1.00 95.44 207 PRO A C 1
ATOM 1556 O O . PRO A 1 207 ? 4.227 11.981 6.925 1.00 95.44 207 PRO A O 1
ATOM 1559 N N . VAL A 1 208 ? 2.809 10.541 7.898 1.00 94.94 208 VAL A N 1
ATOM 1560 C CA . VAL A 1 208 ? 2.480 9.854 6.639 1.00 94.94 208 VAL A CA 1
ATOM 1561 C C . VAL A 1 208 ? 1.678 10.753 5.693 1.00 94.94 208 VAL A C 1
ATOM 1563 O O . VAL A 1 208 ? 1.923 10.725 4.490 1.00 94.94 208 VAL A O 1
ATOM 1566 N N . LEU A 1 209 ? 0.788 11.606 6.215 1.00 94.81 209 LEU A N 1
ATOM 1567 C CA . LEU A 1 209 ? 0.071 12.606 5.418 1.00 94.81 209 LEU A CA 1
ATOM 1568 C C . LEU A 1 209 ? 1.019 13.652 4.825 1.00 94.81 209 LEU A C 1
ATOM 1570 O O . LEU A 1 209 ? 0.915 13.972 3.643 1.00 94.81 209 LEU A O 1
ATOM 1574 N N . LEU A 1 210 ? 1.961 14.159 5.624 1.00 95.25 210 LEU A N 1
ATOM 1575 C CA . LEU A 1 210 ? 2.970 15.113 5.157 1.00 95.25 210 LEU A CA 1
ATOM 1576 C C . LEU A 1 210 ? 3.904 14.484 4.118 1.00 95.25 210 LEU A C 1
ATOM 1578 O O . LEU A 1 210 ? 4.223 15.122 3.117 1.00 95.25 210 LEU A O 1
ATOM 1582 N N . PHE A 1 211 ? 4.302 13.228 4.322 1.00 96.31 211 PHE A N 1
ATOM 1583 C CA . PHE A 1 211 ? 5.117 12.492 3.361 1.00 96.31 211 PHE A CA 1
ATOM 1584 C C . PHE A 1 211 ? 4.362 12.244 2.048 1.00 96.31 211 PHE A C 1
ATOM 1586 O O . PHE A 1 211 ? 4.913 12.481 0.976 1.00 96.31 211 PHE A O 1
ATOM 1593 N N . PHE A 1 212 ? 3.089 11.835 2.120 1.00 96.50 212 PHE A N 1
ATOM 1594 C CA . PHE A 1 212 ? 2.217 11.736 0.948 1.00 96.50 212 PHE A CA 1
ATOM 1595 C C . PHE A 1 212 ? 2.144 13.070 0.205 1.00 96.50 212 PHE A C 1
ATOM 1597 O O . PHE A 1 212 ? 2.406 13.101 -0.991 1.00 96.50 212 PHE A O 1
ATOM 1604 N N . TYR A 1 213 ? 1.857 14.165 0.913 1.00 94.88 213 TYR A N 1
ATOM 1605 C CA . TYR A 1 213 ? 1.786 15.499 0.323 1.00 94.88 213 TYR A CA 1
ATOM 1606 C C . TYR A 1 213 ? 3.083 15.878 -0.401 1.00 94.88 213 TYR A C 1
ATOM 1608 O O . TYR A 1 213 ? 3.031 16.292 -1.555 1.00 94.88 213 TYR A O 1
ATOM 1616 N N . ALA A 1 214 ? 4.239 15.693 0.242 1.00 95.25 214 ALA A N 1
ATOM 1617 C CA . ALA A 1 214 ? 5.530 16.033 -0.346 1.00 95.25 214 ALA A CA 1
ATOM 1618 C C . ALA A 1 214 ? 5.821 15.221 -1.619 1.00 95.25 214 ALA A C 1
ATOM 1620 O O . ALA A 1 214 ? 6.234 15.786 -2.632 1.00 95.25 214 ALA A O 1
ATOM 1621 N N . MET A 1 215 ? 5.582 13.906 -1.581 1.00 95.62 215 MET A N 1
ATOM 1622 C CA . MET A 1 215 ? 5.845 13.025 -2.721 1.00 95.62 215 MET A CA 1
ATOM 1623 C C . MET A 1 215 ? 4.852 13.250 -3.862 1.00 95.62 215 MET A C 1
ATOM 1625 O O . MET A 1 215 ? 5.261 13.330 -5.017 1.00 95.62 215 MET A O 1
ATOM 1629 N N . GLU A 1 216 ? 3.565 13.398 -3.551 1.00 94.75 216 GLU A N 1
ATOM 1630 C CA . GLU A 1 216 ? 2.527 13.683 -4.541 1.00 94.75 216 GLU A CA 1
ATOM 1631 C C . GLU A 1 216 ? 2.792 15.025 -5.231 1.00 94.75 216 GLU A C 1
ATOM 1633 O O . GLU A 1 216 ? 2.817 15.088 -6.458 1.00 94.75 216 GLU A O 1
ATOM 1638 N N . TYR A 1 217 ? 3.085 16.079 -4.459 1.00 93.44 217 TYR A N 1
ATOM 1639 C CA . TYR A 1 217 ? 3.441 17.387 -5.008 1.00 93.44 217 TYR A CA 1
ATOM 1640 C C . TYR A 1 217 ? 4.666 17.285 -5.924 1.00 93.44 217 TYR A C 1
ATOM 1642 O O . TYR A 1 217 ? 4.626 17.758 -7.057 1.00 93.44 217 TYR A O 1
ATOM 1650 N N . TYR A 1 218 ? 5.724 16.597 -5.476 1.00 94.25 218 TYR A N 1
ATOM 1651 C CA . TYR A 1 218 ? 6.944 16.388 -6.259 1.00 94.25 218 TYR A CA 1
ATOM 1652 C C . TYR A 1 218 ? 6.674 15.733 -7.624 1.00 94.25 218 TYR A C 1
ATOM 1654 O O . TYR A 1 218 ? 7.204 16.187 -8.641 1.00 94.25 218 TYR A O 1
ATOM 1662 N N . PHE A 1 219 ? 5.851 14.681 -7.676 1.00 93.88 219 PHE A N 1
ATOM 1663 C CA . PHE A 1 219 ? 5.550 14.010 -8.944 1.00 93.88 219 PHE A CA 1
ATOM 1664 C C . PHE A 1 219 ? 4.579 14.807 -9.822 1.00 93.88 219 PHE A C 1
ATOM 1666 O O . PHE A 1 219 ? 4.753 14.824 -11.041 1.00 93.88 219 PHE A O 1
ATOM 1673 N N . VAL A 1 220 ? 3.581 15.482 -9.244 1.00 94.00 220 VAL A N 1
ATOM 1674 C CA . VAL A 1 220 ? 2.623 16.292 -10.017 1.00 94.00 220 VAL A CA 1
ATOM 1675 C C . VAL A 1 220 ? 3.308 17.498 -10.645 1.00 94.00 220 VAL A C 1
ATOM 1677 O O . VAL A 1 220 ? 3.075 17.780 -11.821 1.00 94.00 220 VAL A O 1
ATOM 1680 N N . GLU A 1 221 ? 4.193 18.163 -9.906 1.00 92.44 221 GLU A N 1
ATOM 1681 C CA . GLU A 1 221 ? 4.924 19.337 -10.386 1.00 92.44 221 GLU A CA 1
ATOM 1682 C C . GLU A 1 221 ? 5.793 19.001 -11.606 1.00 92.44 221 GLU A C 1
ATOM 1684 O O . GLU A 1 221 ? 5.849 19.757 -12.575 1.00 92.44 221 GLU A O 1
ATOM 1689 N N . ARG A 1 222 ? 6.386 17.800 -11.628 1.00 90.75 222 ARG A N 1
ATOM 1690 C CA . ARG A 1 222 ? 7.140 17.287 -12.784 1.00 90.75 222 ARG A CA 1
ATOM 1691 C C . ARG A 1 222 ? 6.276 17.027 -14.021 1.00 90.75 222 ARG A C 1
ATOM 1693 O O . ARG A 1 222 ? 6.800 17.029 -15.133 1.00 90.75 222 ARG A O 1
ATOM 1700 N N . ILE A 1 223 ? 4.979 16.777 -13.845 1.00 90.31 223 ILE A N 1
ATOM 1701 C CA . ILE A 1 223 ? 4.041 16.534 -14.950 1.00 90.31 223 ILE A CA 1
ATOM 1702 C C . ILE A 1 223 ? 3.469 17.856 -15.470 1.00 90.31 223 ILE A C 1
ATOM 1704 O O . ILE A 1 223 ? 3.371 18.045 -16.683 1.00 90.31 223 ILE A O 1
ATOM 1708 N N . ALA A 1 224 ? 3.040 18.736 -14.563 1.00 88.94 224 ALA A N 1
ATOM 1709 C CA . ALA A 1 224 ? 2.349 19.980 -14.878 1.00 88.94 224 ALA A CA 1
ATOM 1710 C C . ALA A 1 224 ? 2.586 21.031 -13.765 1.00 88.94 224 ALA A C 1
ATOM 1712 O O . ALA A 1 224 ? 1.852 20.994 -12.769 1.00 88.94 224 ALA A O 1
ATOM 1713 N N . PRO A 1 225 ? 3.544 21.970 -13.960 1.00 78.94 225 PRO A N 1
ATOM 1714 C CA . PRO A 1 225 ? 4.021 22.970 -12.979 1.00 78.94 225 PRO A CA 1
ATOM 1715 C C . PRO A 1 225 ? 3.004 24.032 -12.505 1.00 78.94 225 PRO A C 1
ATOM 1717 O O . PRO A 1 225 ? 3.197 25.236 -12.620 1.00 78.94 225 PRO A O 1
ATOM 1720 N N . GLY A 1 226 ? 1.831 23.606 -12.064 1.00 83.00 226 GLY A N 1
ATOM 1721 C CA . GLY A 1 226 ? 0.720 24.487 -11.704 1.00 83.00 226 GLY A CA 1
ATOM 1722 C C . GLY A 1 226 ? -0.549 23.732 -11.341 1.00 83.00 226 GLY A C 1
ATOM 1723 O O . GLY A 1 226 ? -1.452 24.309 -10.744 1.00 83.00 226 GLY A O 1
ATOM 1724 N N . LEU A 1 227 ? -0.620 22.429 -11.644 1.00 89.12 227 LEU A N 1
ATOM 1725 C CA . LEU A 1 227 ? -1.682 21.555 -11.141 1.00 89.12 227 LEU A CA 1
ATOM 1726 C C . LEU A 1 227 ? -1.422 21.083 -9.705 1.00 89.12 227 LEU A C 1
ATOM 1728 O O . LEU A 1 227 ? -2.386 20.772 -9.005 1.00 89.12 227 LEU A O 1
ATOM 1732 N N . ALA A 1 228 ? -0.161 21.043 -9.256 1.00 87.94 228 ALA A N 1
ATOM 1733 C CA . ALA A 1 228 ? 0.196 20.515 -7.939 1.00 87.94 228 ALA A CA 1
ATOM 1734 C C . ALA A 1 228 ? -0.513 21.251 -6.784 1.00 87.94 228 ALA A C 1
ATOM 1736 O O . ALA A 1 228 ? -1.165 20.571 -5.985 1.00 87.94 228 ALA A O 1
ATOM 1737 N N . PRO A 1 229 ? -0.545 22.602 -6.737 1.00 89.31 229 PRO A N 1
ATOM 1738 C CA . PRO A 1 229 ? -1.260 23.328 -5.686 1.00 89.31 229 PRO A CA 1
ATOM 1739 C C . PRO A 1 229 ? -2.762 23.010 -5.632 1.00 89.31 229 PRO A C 1
ATOM 1741 O O . PRO A 1 229 ? -3.327 22.814 -4.554 1.00 89.31 229 PRO A O 1
ATOM 1744 N N . TRP A 1 230 ? -3.419 22.918 -6.793 1.00 90.44 230 TRP A N 1
ATOM 1745 C CA . TRP A 1 230 ? -4.853 22.620 -6.880 1.00 90.44 230 TRP A CA 1
ATOM 1746 C C . TRP A 1 230 ? -5.175 21.203 -6.415 1.00 90.44 230 TRP A C 1
ATOM 1748 O O . TRP A 1 230 ? -6.149 20.998 -5.688 1.00 90.44 230 TRP A O 1
ATOM 1758 N N . LEU A 1 231 ? -4.351 20.226 -6.800 1.00 91.94 231 LEU A N 1
ATOM 1759 C CA . LEU A 1 231 ? -4.554 18.838 -6.401 1.00 91.94 231 LEU A CA 1
ATOM 1760 C C . LEU A 1 231 ? -4.342 18.657 -4.892 1.00 91.94 231 LEU A C 1
ATOM 1762 O O . LEU A 1 231 ? -5.154 18.010 -4.227 1.00 91.94 231 LEU A O 1
ATOM 1766 N N . SER A 1 232 ? -3.308 19.285 -4.328 1.00 91.19 232 SER A N 1
ATOM 1767 C CA . SER A 1 232 ? -3.054 19.254 -2.887 1.00 91.19 232 SER A CA 1
ATOM 1768 C C . SER A 1 232 ? -4.193 19.874 -2.074 1.00 91.19 232 SER A C 1
ATOM 1770 O O . SER A 1 232 ? -4.620 19.285 -1.076 1.00 91.19 232 SER A O 1
ATOM 1772 N N . LEU A 1 233 ? -4.742 21.011 -2.519 1.00 91.94 233 LEU A N 1
ATOM 1773 C CA . LEU A 1 233 ? -5.942 21.604 -1.916 1.00 91.94 233 LEU A CA 1
ATOM 1774 C C . LEU A 1 233 ? -7.153 20.661 -2.012 1.00 91.94 233 LEU A C 1
ATOM 1776 O O . LEU A 1 233 ? -7.929 20.566 -1.061 1.00 91.94 233 LEU A O 1
ATOM 1780 N N . GLY A 1 234 ? -7.283 19.916 -3.113 1.00 93.62 234 GLY A N 1
ATOM 1781 C CA . GLY A 1 234 ? -8.293 18.869 -3.273 1.00 93.62 234 GLY A CA 1
ATOM 1782 C C . GLY A 1 234 ? -8.187 17.766 -2.213 1.00 93.62 234 GLY A C 1
ATOM 1783 O O . GLY A 1 234 ? -9.185 17.440 -1.566 1.00 93.62 234 GLY A O 1
ATOM 1784 N N . PHE A 1 235 ? -6.986 17.231 -1.967 1.00 94.00 235 PHE A N 1
ATOM 1785 C CA . PHE A 1 235 ? -6.770 16.217 -0.923 1.00 94.00 235 PHE A CA 1
ATOM 1786 C C . PHE A 1 235 ? -7.013 16.757 0.493 1.00 94.00 235 PHE A C 1
ATOM 1788 O O . PHE A 1 235 ? -7.615 16.067 1.321 1.00 94.00 235 PHE A O 1
ATOM 1795 N N . ALA A 1 236 ? -6.605 17.999 0.771 1.00 93.62 236 ALA A N 1
ATOM 1796 C CA . ALA A 1 236 ? -6.902 18.670 2.035 1.00 93.62 236 ALA A CA 1
ATOM 1797 C C . ALA A 1 236 ? -8.418 18.861 2.237 1.00 93.62 236 ALA A C 1
ATOM 1799 O O . ALA A 1 236 ? -8.946 18.563 3.312 1.00 93.62 236 ALA A O 1
ATOM 1800 N N . GLY A 1 237 ? -9.133 19.275 1.187 1.00 93.81 237 GLY A N 1
ATOM 1801 C CA . GLY A 1 237 ? -10.591 19.390 1.182 1.00 93.81 237 GLY A CA 1
ATOM 1802 C C . GLY A 1 237 ? -11.294 18.049 1.407 1.00 93.81 237 GLY A C 1
ATOM 1803 O O . GLY A 1 237 ? -12.257 17.986 2.172 1.00 93.81 237 GLY A O 1
ATOM 1804 N N . LEU A 1 238 ? -10.787 16.961 0.819 1.00 95.00 238 LEU A N 1
ATOM 1805 C CA . LEU A 1 238 ? -11.316 15.615 1.047 1.00 95.00 238 LEU A CA 1
ATOM 1806 C C . LEU A 1 238 ? -11.157 15.175 2.509 1.00 95.00 238 LEU A C 1
ATOM 1808 O O . LEU A 1 238 ? -12.118 14.683 3.102 1.00 95.00 238 LEU A O 1
ATOM 1812 N N . LEU A 1 239 ? -9.984 15.379 3.118 1.00 93.25 239 LEU A N 1
ATOM 1813 C CA . LEU A 1 239 ? -9.783 15.072 4.542 1.00 93.25 239 LEU A CA 1
ATOM 1814 C C . LEU A 1 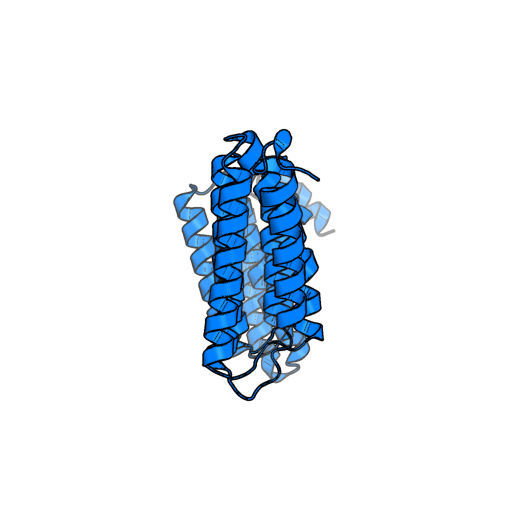239 ? -10.708 15.892 5.438 1.00 93.25 239 LEU A C 1
ATOM 1816 O O . LEU A 1 239 ? -11.295 15.346 6.374 1.00 93.25 239 LEU A O 1
ATOM 1820 N N . LEU A 1 240 ? -10.883 17.179 5.128 1.00 93.38 240 LEU A N 1
ATOM 1821 C CA . LEU A 1 240 ? -11.823 18.033 5.845 1.00 93.38 240 LEU A CA 1
ATOM 1822 C C . LEU A 1 240 ? -13.261 17.514 5.707 1.00 93.38 240 LEU A C 1
ATOM 1824 O O . LEU A 1 240 ? -13.982 17.445 6.701 1.00 93.38 240 LEU A O 1
ATOM 1828 N N . ALA A 1 241 ? -13.674 17.093 4.510 1.00 93.94 241 ALA A N 1
ATOM 1829 C CA . ALA A 1 241 ? -14.998 16.522 4.278 1.00 93.94 241 ALA A CA 1
ATOM 1830 C C . ALA A 1 241 ? -15.216 15.225 5.077 1.00 93.94 241 ALA A C 1
ATOM 1832 O O . ALA A 1 241 ? -16.261 15.069 5.714 1.00 93.94 241 ALA A O 1
ATOM 1833 N N . LEU A 1 242 ? -14.222 14.328 5.112 1.00 92.38 242 LEU A N 1
ATOM 1834 C CA . LEU A 1 242 ? -14.268 13.108 5.926 1.00 92.38 242 LEU A CA 1
ATOM 1835 C C . LEU A 1 242 ? -14.364 13.431 7.425 1.00 92.38 242 LEU A C 1
ATOM 1837 O O . LEU A 1 242 ? -15.164 12.820 8.138 1.00 92.38 242 LEU A O 1
ATOM 1841 N N . TYR A 1 243 ? -13.612 14.424 7.902 1.00 91.06 243 TYR A N 1
ATOM 1842 C CA . TYR A 1 243 ? -13.681 14.889 9.287 1.00 91.06 243 TYR A CA 1
ATOM 1843 C C . TYR A 1 243 ? -15.036 15.481 9.647 1.00 91.06 243 TYR A C 1
ATOM 1845 O O . TYR A 1 243 ? -15.619 15.088 10.654 1.00 91.06 243 TYR A O 1
ATOM 1853 N N . LEU A 1 244 ? -15.572 16.384 8.824 1.00 90.75 244 LEU A N 1
ATOM 1854 C CA . LEU A 1 244 ? -16.889 16.981 9.047 1.00 90.75 244 LEU A CA 1
ATOM 1855 C C . LEU A 1 244 ? -17.990 15.915 9.003 1.00 90.75 244 LEU A C 1
ATOM 1857 O O . LEU A 1 244 ? -18.897 15.928 9.838 1.00 90.75 244 LEU A O 1
ATOM 1861 N N . GLY A 1 245 ? -17.879 14.953 8.083 1.00 90.00 245 GLY A N 1
ATOM 1862 C CA . GLY A 1 245 ? -18.766 13.795 8.010 1.00 90.00 245 GLY A CA 1
ATOM 1863 C C . GLY A 1 245 ? -18.721 12.947 9.281 1.00 90.00 245 GLY A C 1
ATOM 1864 O O . GLY A 1 245 ? -19.766 12.538 9.790 1.00 90.00 245 GLY A O 1
ATOM 1865 N N . ALA A 1 246 ? -17.530 12.722 9.838 1.00 87.12 246 ALA A N 1
ATOM 1866 C CA . ALA A 1 246 ? -17.374 12.004 11.096 1.00 87.12 246 ALA A CA 1
ATOM 1867 C C . ALA A 1 246 ? -17.882 12.838 12.290 1.00 87.12 246 ALA A C 1
ATOM 1869 O O . ALA A 1 246 ? -18.614 12.321 13.129 1.00 87.12 246 ALA A O 1
ATOM 1870 N N . LYS A 1 247 ? -17.604 14.147 12.333 1.00 87.38 247 LYS A N 1
ATOM 1871 C CA . LYS A 1 247 ? -18.049 15.068 13.394 1.00 87.38 247 LYS A CA 1
ATOM 1872 C C . LYS A 1 247 ? -19.571 15.162 13.467 1.00 87.38 247 LYS A C 1
ATOM 1874 O O . LYS A 1 247 ? -20.136 15.115 14.553 1.00 87.38 247 LYS A O 1
ATOM 1879 N N . LYS A 1 248 ? -20.253 15.195 12.317 1.00 87.69 248 LYS A N 1
ATOM 1880 C CA . LYS A 1 248 ? -21.723 15.147 12.250 1.00 87.69 248 LYS A CA 1
ATOM 1881 C C . LYS A 1 248 ? -22.294 13.866 12.875 1.00 87.69 248 LYS A C 1
ATOM 1883 O O . LYS A 1 248 ? -23.405 13.885 13.397 1.00 87.69 248 LYS A O 1
ATOM 1888 N N . ARG A 1 249 ? -21.553 12.755 12.815 1.00 83.94 249 ARG A N 1
ATOM 1889 C CA . ARG A 1 249 ? -21.952 11.464 13.395 1.00 83.94 249 ARG A CA 1
ATOM 1890 C C . ARG A 1 249 ? -21.693 11.382 14.903 1.00 83.94 249 ARG A C 1
ATOM 1892 O O . ARG A 1 249 ? -22.421 10.654 15.575 1.00 83.94 249 ARG A O 1
ATOM 1899 N N . PHE A 1 250 ? -20.713 12.132 15.412 1.00 83.00 250 PHE A N 1
ATOM 1900 C CA . PHE A 1 250 ? -20.324 12.190 16.827 1.00 83.00 250 PHE A CA 1
ATOM 1901 C C . PHE A 1 250 ? -20.353 13.639 17.362 1.00 83.00 250 PHE A C 1
ATOM 1903 O O . PHE A 1 250 ? -19.302 14.186 17.691 1.00 83.00 250 PHE A O 1
ATOM 1910 N N . PRO A 1 251 ? -21.534 14.280 17.454 1.00 72.81 251 PRO A N 1
ATOM 1911 C CA . PRO A 1 251 ? -21.645 15.700 17.805 1.00 72.81 251 PRO A CA 1
ATOM 1912 C C . PRO A 1 251 ? -21.193 16.032 19.238 1.00 72.81 251 PRO A C 1
ATOM 1914 O O . PRO A 1 251 ? -20.743 17.146 19.483 1.00 72.81 251 PRO A O 1
ATOM 1917 N N . GLU A 1 252 ? -21.276 15.076 20.167 1.00 68.94 252 GLU A N 1
ATOM 1918 C CA . GLU A 1 252 ? -20.887 15.256 21.578 1.00 68.94 252 GLU A CA 1
ATOM 1919 C C . GLU A 1 252 ? -19.475 14.726 21.898 1.00 68.94 252 GLU A C 1
ATOM 1921 O O . GLU A 1 252 ? -18.970 14.904 23.006 1.00 68.94 252 GLU A O 1
ATOM 1926 N N . GLY A 1 253 ? -18.813 14.070 20.937 1.00 61.88 253 GLY A N 1
ATOM 1927 C CA . GLY A 1 253 ? -17.488 13.485 21.131 1.00 61.88 253 GLY A CA 1
ATOM 1928 C C . GLY A 1 253 ? -16.368 14.483 20.840 1.00 61.88 253 GLY A C 1
ATOM 1929 O O . GLY A 1 253 ? -16.339 15.095 19.773 1.00 61.88 253 GLY A O 1
ATOM 1930 N N . LYS A 1 254 ? -15.387 14.603 21.744 1.00 67.06 254 LYS A N 1
ATOM 1931 C CA . LYS A 1 254 ? -14.107 15.250 21.415 1.00 67.06 254 LYS A CA 1
ATOM 1932 C C . LYS A 1 254 ? -13.400 14.418 20.343 1.00 67.06 254 LYS A C 1
ATOM 1934 O O . LYS A 1 254 ? -12.960 13.302 20.604 1.00 67.06 254 LYS A O 1
ATOM 1939 N N . MET A 1 255 ? -13.319 14.957 19.131 1.00 78.56 255 MET A N 1
ATOM 1940 C CA . MET A 1 255 ? -12.645 14.316 18.003 1.00 78.56 255 MET A CA 1
ATOM 1941 C C . MET A 1 255 ? -11.145 14.593 18.094 1.00 78.56 255 MET A C 1
ATOM 1943 O O . MET A 1 255 ? -10.707 15.694 17.772 1.00 78.56 255 MET A O 1
ATOM 1947 N N . GLY A 1 256 ? -10.347 13.592 18.469 1.00 82.06 256 GLY A N 1
ATOM 1948 C CA . GLY A 1 256 ? -8.895 13.755 18.612 1.00 82.06 256 GLY A CA 1
ATOM 1949 C C . GLY A 1 256 ? -8.159 14.079 17.307 1.00 82.06 256 GLY A C 1
ATOM 1950 O O . GLY A 1 256 ? -7.037 14.560 17.334 1.00 82.06 256 GLY A O 1
ATOM 1951 N N . SER A 1 257 ? -8.807 13.874 16.156 1.00 86.31 257 SER A N 1
ATOM 1952 C CA . SER A 1 257 ? -8.250 14.162 14.826 1.00 86.31 257 SER A CA 1
ATOM 1953 C C . SER A 1 257 ? -8.209 15.644 14.430 1.00 86.31 257 SER A C 1
ATOM 1955 O O . SER A 1 257 ? -7.565 15.975 13.434 1.00 86.31 257 SER A O 1
ATOM 1957 N N . GLU A 1 258 ? -8.870 16.541 15.169 1.00 88.69 258 GLU A N 1
ATOM 1958 C CA . GLU A 1 258 ? -9.001 17.957 14.790 1.00 88.69 258 GLU A CA 1
ATOM 1959 C C . GLU A 1 258 ? -7.647 18.663 14.639 1.00 88.69 258 GLU A C 1
ATOM 1961 O O . GLU A 1 258 ? -7.396 19.304 13.618 1.00 88.69 258 GLU A O 1
ATOM 1966 N N . SER A 1 259 ? -6.747 18.488 15.608 1.00 89.12 259 SER A N 1
ATOM 1967 C CA . SER A 1 259 ? -5.413 19.100 15.598 1.00 89.12 259 SER A CA 1
ATOM 1968 C C . SER A 1 259 ? -4.574 18.640 14.400 1.00 89.12 259 SER A C 1
ATOM 1970 O O . SER A 1 259 ? -3.981 19.469 13.711 1.00 89.12 259 SER A O 1
ATOM 1972 N N . MET A 1 260 ? -4.581 17.337 14.100 1.00 92.94 260 MET A N 1
ATOM 1973 C CA . MET A 1 260 ? -3.899 16.755 12.939 1.00 92.94 260 MET A CA 1
ATOM 1974 C C . MET A 1 260 ? -4.411 17.360 11.627 1.00 92.94 260 MET A C 1
ATOM 1976 O O . MET A 1 260 ? -3.615 17.728 10.763 1.00 92.94 260 MET A O 1
ATOM 1980 N N . ILE A 1 261 ? -5.732 17.453 11.463 1.00 91.31 261 ILE A N 1
ATOM 1981 C CA . ILE A 1 261 ? -6.340 17.942 10.222 1.00 91.31 261 ILE A CA 1
ATOM 1982 C C . ILE A 1 261 ? -6.049 19.426 10.033 1.00 91.31 261 ILE A C 1
ATOM 1984 O O . ILE A 1 261 ? -5.653 19.829 8.941 1.00 91.31 261 ILE A O 1
ATOM 1988 N N . LEU A 1 262 ? -6.182 20.229 11.090 1.00 91.56 262 LEU A N 1
ATOM 1989 C CA . LEU A 1 262 ? -5.841 21.649 11.042 1.00 91.56 262 LEU A CA 1
ATOM 1990 C C . LEU A 1 262 ? -4.359 21.859 10.728 1.00 91.56 262 LEU A C 1
ATOM 1992 O O . LEU A 1 262 ? -4.042 22.711 9.899 1.00 91.56 262 LEU A O 1
ATOM 1996 N N . ALA A 1 263 ? -3.459 21.068 11.320 1.00 92.31 263 ALA A N 1
ATOM 1997 C CA . ALA A 1 263 ? -2.032 21.128 11.018 1.00 92.31 263 ALA A CA 1
ATOM 1998 C C . ALA A 1 263 ? -1.757 20.808 9.541 1.00 92.31 263 ALA A C 1
ATOM 2000 O O . ALA A 1 263 ? -1.087 21.582 8.857 1.00 92.31 263 ALA A O 1
ATOM 2001 N N . PHE A 1 264 ? -2.328 19.716 9.026 1.00 92.56 264 PHE A N 1
ATOM 2002 C CA . PHE A 1 264 ? -2.165 19.322 7.627 1.00 92.56 264 PHE A CA 1
ATOM 2003 C C . PHE A 1 264 ? -2.711 20.381 6.659 1.00 92.56 264 PHE A C 1
ATOM 2005 O O . PHE A 1 264 ? -1.998 20.813 5.755 1.00 92.56 264 PHE A O 1
ATOM 2012 N N . ILE A 1 265 ? -3.942 20.859 6.876 1.00 92.56 265 ILE A N 1
ATOM 2013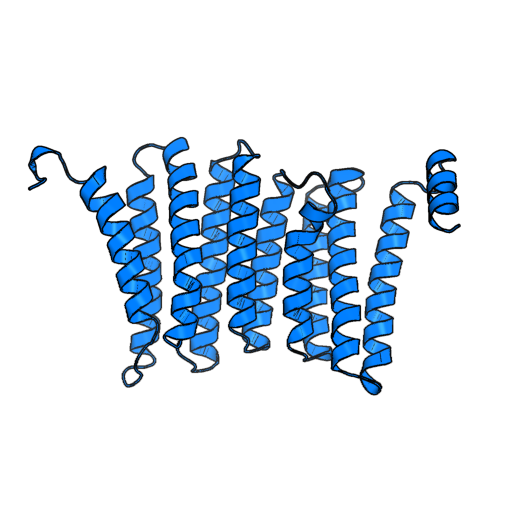 C CA . ILE A 1 265 ? -4.561 21.907 6.049 1.00 92.56 265 ILE A CA 1
ATOM 2014 C C . ILE A 1 265 ? -3.733 23.191 6.099 1.00 92.56 265 ILE A C 1
ATOM 2016 O O . ILE A 1 265 ? -3.520 23.808 5.061 1.00 92.56 265 ILE A O 1
ATOM 2020 N N . SER A 1 266 ? -3.234 23.584 7.274 1.00 91.75 266 SER A N 1
ATOM 2021 C CA . SER A 1 266 ? -2.415 24.793 7.418 1.00 91.75 266 SER A CA 1
ATOM 2022 C C . SER A 1 266 ? -1.143 24.710 6.578 1.00 91.75 266 SER A C 1
ATOM 2024 O O . SER A 1 266 ? -0.828 25.660 5.866 1.00 91.75 266 SER A O 1
ATOM 2026 N N . VAL A 1 267 ? -0.449 23.567 6.599 1.00 91.81 267 VAL A N 1
ATOM 2027 C CA . VAL A 1 267 ? 0.750 23.341 5.775 1.00 91.81 267 VAL A CA 1
ATOM 2028 C C . VAL A 1 267 ? 0.407 23.389 4.285 1.00 91.81 267 VAL A C 1
ATOM 2030 O O . VAL A 1 267 ? 1.069 24.104 3.530 1.00 91.81 267 VAL A O 1
ATOM 2033 N N . VAL A 1 268 ? -0.645 22.680 3.863 1.00 90.56 268 VAL A N 1
ATOM 2034 C CA . VAL A 1 268 ? -1.062 22.638 2.453 1.00 90.56 268 VAL A CA 1
ATOM 2035 C C . VAL A 1 268 ? -1.473 24.025 1.961 1.00 90.56 268 VAL A C 1
ATOM 2037 O O . VAL A 1 268 ? -1.012 24.449 0.905 1.00 90.56 268 VAL A O 1
ATOM 2040 N N . CYS A 1 269 ? -2.289 24.758 2.719 1.00 88.50 269 CYS A N 1
ATOM 2041 C CA . CYS A 1 269 ? -2.713 26.110 2.365 1.00 88.50 269 CYS A CA 1
ATOM 2042 C C . CYS A 1 269 ? -1.531 27.086 2.349 1.00 88.50 269 CYS A C 1
ATOM 2044 O O . CYS A 1 269 ? -1.392 27.857 1.404 1.00 88.50 269 CYS A O 1
ATOM 2046 N N . PHE A 1 270 ? -0.644 27.048 3.343 1.00 89.06 270 PHE A N 1
ATOM 2047 C CA . PHE A 1 270 ? 0.524 27.928 3.359 1.00 89.06 270 PHE A CA 1
ATOM 2048 C C . PHE A 1 270 ? 1.428 27.698 2.139 1.00 89.06 270 PHE A C 1
ATOM 2050 O O . PHE A 1 270 ? 1.841 28.643 1.474 1.00 89.06 270 PHE A O 1
ATOM 2057 N N . HIS A 1 271 ? 1.699 26.447 1.784 1.00 88.56 271 HIS A N 1
ATOM 2058 C CA . HIS A 1 271 ? 2.540 26.162 0.628 1.00 88.56 271 HIS A CA 1
ATOM 2059 C C . HIS A 1 271 ? 1.813 26.403 -0.701 1.00 88.56 271 HIS A C 1
ATOM 2061 O O . HIS A 1 271 ? 2.238 27.215 -1.516 1.00 88.56 271 HIS A O 1
ATOM 2067 N N . SER A 1 272 ? 0.681 25.734 -0.907 1.00 84.06 272 SER A N 1
ATOM 2068 C CA . SER A 1 272 ? -0.021 25.719 -2.194 1.00 84.06 272 SER A CA 1
ATOM 2069 C C . SER A 1 272 ? -0.736 27.038 -2.486 1.00 84.06 272 SER A C 1
ATOM 2071 O O . SER A 1 272 ? -0.699 27.531 -3.608 1.00 84.06 272 SER A O 1
ATOM 2073 N N . PHE A 1 273 ? -1.396 27.633 -1.491 1.00 79.31 273 PHE A N 1
ATOM 2074 C CA . PHE A 1 273 ? -2.135 28.876 -1.700 1.00 79.31 273 PHE A CA 1
ATOM 2075 C C . PHE A 1 273 ? -1.230 30.100 -1.559 1.00 79.31 273 PHE A C 1
ATOM 2077 O O . PHE A 1 273 ? -1.182 30.918 -2.473 1.00 79.31 273 PHE A O 1
ATOM 2084 N N . TYR A 1 274 ? -0.491 30.225 -0.452 1.00 77.56 274 TYR A N 1
ATOM 2085 C CA . TYR A 1 274 ? 0.271 31.446 -0.169 1.00 77.56 274 TYR A CA 1
ATOM 2086 C C . TYR A 1 274 ? 1.586 31.556 -0.960 1.00 77.56 274 TYR A C 1
ATOM 2088 O O . TYR A 1 274 ? 1.881 32.631 -1.486 1.00 77.56 274 TYR A O 1
ATOM 2096 N N . MET A 1 275 ? 2.370 30.478 -1.087 1.00 80.62 275 MET A N 1
ATOM 2097 C CA . MET A 1 275 ? 3.670 30.548 -1.779 1.00 80.62 275 MET A CA 1
ATOM 2098 C C . MET A 1 275 ? 3.588 30.385 -3.300 1.00 80.62 275 MET A C 1
ATOM 2100 O O . MET A 1 275 ? 4.406 30.979 -4.001 1.00 80.62 275 MET A O 1
ATOM 2104 N N . GLU A 1 276 ? 2.611 29.638 -3.810 1.00 82.31 276 GLU A N 1
ATOM 2105 C CA . GLU A 1 276 ? 2.524 29.298 -5.239 1.00 82.31 276 GLU A CA 1
ATOM 2106 C C . GLU A 1 276 ? 1.425 30.086 -5.963 1.00 82.31 276 GL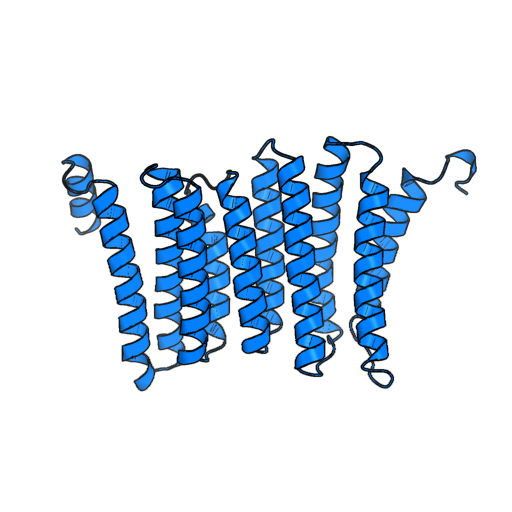U A C 1
ATOM 2108 O O . GLU A 1 276 ? 1.703 30.837 -6.896 1.00 82.31 276 GLU A O 1
ATOM 2113 N N . LEU A 1 277 ? 0.171 29.978 -5.508 1.00 80.38 277 LEU A N 1
ATOM 2114 C CA . LEU A 1 277 ? -0.976 30.579 -6.206 1.00 80.38 277 LEU A CA 1
ATOM 2115 C C . LEU A 1 277 ? -1.110 32.096 -5.998 1.00 80.38 277 LEU A C 1
ATOM 2117 O O . LEU A 1 277 ? -1.703 32.777 -6.838 1.00 80.38 277 LEU A O 1
ATOM 2121 N N . LEU A 1 278 ? -0.601 32.640 -4.888 1.00 75.81 278 LEU A N 1
ATOM 2122 C CA . LEU A 1 278 ? -0.770 34.054 -4.558 1.00 75.81 278 LEU A CA 1
ATOM 2123 C C . LEU A 1 278 ? 0.163 34.937 -5.412 1.00 75.81 278 LEU A C 1
ATOM 2125 O O . LEU A 1 278 ? 1.392 34.783 -5.322 1.00 75.81 278 LEU A O 1
ATOM 2129 N N . PRO A 1 279 ? -0.376 35.889 -6.205 1.00 76.88 279 PRO A N 1
ATOM 2130 C CA . PRO A 1 279 ? 0.434 36.774 -7.038 1.00 76.88 279 PRO A CA 1
ATOM 2131 C C . PRO A 1 279 ? 1.401 37.602 -6.188 1.00 76.88 279 PRO A C 1
ATOM 2133 O O . PRO A 1 279 ? 1.039 38.057 -5.104 1.00 76.88 279 PRO A O 1
ATOM 2136 N N . ALA A 1 280 ? 2.606 37.866 -6.700 1.00 67.31 280 ALA A N 1
ATOM 2137 C CA . ALA A 1 280 ? 3.659 38.574 -5.961 1.00 67.31 280 ALA A CA 1
ATOM 2138 C C . ALA A 1 280 ? 3.230 39.954 -5.414 1.00 67.31 280 ALA A C 1
ATOM 2140 O O . ALA A 1 280 ? 3.733 40.375 -4.382 1.00 67.31 280 ALA A O 1
ATOM 2141 N N . GLY A 1 281 ? 2.273 40.631 -6.062 1.00 68.25 281 GLY A N 1
ATOM 2142 C CA . GLY A 1 281 ? 1.743 41.929 -5.621 1.00 68.25 281 GLY A CA 1
ATOM 2143 C C . GLY A 1 281 ? 0.690 41.877 -4.505 1.00 68.25 281 GLY A C 1
ATOM 2144 O O . GLY A 1 281 ? 0.282 42.927 -4.023 1.00 68.25 281 GLY A O 1
ATOM 2145 N N . ALA A 1 282 ? 0.230 40.687 -4.112 1.00 67.00 282 ALA A N 1
ATOM 2146 C CA . ALA A 1 282 ? -0.734 40.486 -3.025 1.00 67.00 282 ALA A CA 1
ATOM 2147 C C . ALA A 1 282 ? -0.102 39.818 -1.787 1.00 67.00 282 ALA A C 1
ATOM 2149 O O . ALA A 1 282 ? -0.805 39.537 -0.815 1.00 67.00 282 ALA A O 1
ATOM 2150 N N . ARG A 1 283 ? 1.212 39.554 -1.823 1.00 61.22 283 ARG A N 1
ATOM 2151 C CA . ARG A 1 283 ? 1.972 39.065 -0.668 1.00 61.22 283 ARG A CA 1
ATOM 2152 C C . ARG A 1 283 ? 2.304 40.263 0.243 1.00 61.22 283 ARG A C 1
ATOM 2154 O O . ARG A 1 283 ? 2.731 41.284 -0.296 1.00 61.22 283 ARG A O 1
ATOM 2161 N N . PRO A 1 284 ? 2.047 40.175 1.560 1.00 60.78 284 PRO A N 1
ATOM 2162 C CA . PRO A 1 284 ? 2.375 41.232 2.517 1.00 60.78 284 PRO A CA 1
ATOM 2163 C C . PRO A 1 284 ? 3.884 41.461 2.660 1.00 60.78 284 PRO A C 1
ATOM 2165 O O . PRO A 1 284 ? 4.664 40.517 2.391 1.00 60.78 284 PRO A O 1
#

Secondary structure (DSSP, 8-state):
-HHHHHHHHHHTT-S-HHHHHHHHHHHHHHHHHHHHHHTTT-HHHHHHHHHHHHHHHHHHHHHHHHTS--S-HHHHHHHHHHHHHHHHHHHHHH--SHHHHHHHHHHHHHHHHTT---SSHHHHHHHHHHHHHHHHHHHHHT-HHHHHHHHHHHHHHHHHHHHHSS-HHHHHHHHHHHHHHHHHHHHHHHHHHT-PPPHHHHHHHHHHHHHHHHHHHHHHHHH-TTTHHHHHHHHHHHHHHHHHHHHHH-TTS--TTHHHHHHHHHHHIIIIIIIIIS-GGG--

Foldseek 3Di:
DVVVVVVVCVVVCVCPPVNVLVVLLVCLVVLLVVLLVCCVPDLVVSLVSNLVSLLSQLVSLLLCCQVVVVDDLVVSLVSLLVSLVVLLVSCVRSLDPVNLQSSLVSNLCVCVVVVSVCLDPSNLSSLLSSLLSQLVVCLVSVDLVSLLSSLQSSLVSLLVSCVSHVPLVSSLVSLVSSLCSSLVSLLVSCVVVVPADALVSLVSCLVSLVSSLVSNLVSVCVVPVQVSLVVLLVSLVVSVVSVVVSCVVVVPDDHSNPVSSCVSNVVSCCCSPVVPVDDPVRHD

pLDDT: mean 88.5, std 7.35, range [60.78, 97.12]

Sequence (284 aa):
AAGFIIKLSLDSGWLTPERQVGLAAMLGFALIVAGLALQGADREYAGFLPAAGIIVLYACAFSAHRIYSLIPFESAVSLVCLVSGLCIWLYTRIREDLYPVTAAVGSYLGPVILGLNSASVFSVYYYLLCSIAFSVISIWVRSRILTLVAAYLAIMMTAFTGLALHADKLIVAMLALNFLVISGGTYLYTCQHAAPLTESESAGFLPVLLFFYAMEYYFVERIAPGLAPWLSLGFAGLLLALYLGAKKRFPEGKMGSESMILAFISVVCFHSFYMELLPAGARP

Radius of gyration: 21.5 Å; chains: 1; bounding box: 48×72×39 Å